Protein AF-A0A2X2SUH5-F1 (afdb_monomer_lite)

Structure (mmCIF, N/CA/C/O backbone):
data_AF-A0A2X2SUH5-F1
#
_entry.id   AF-A0A2X2SUH5-F1
#
loop_
_atom_site.group_PDB
_atom_site.id
_atom_site.type_symbol
_atom_site.label_atom_id
_atom_site.label_alt_id
_atom_site.label_comp_id
_atom_site.label_asym_id
_atom_site.label_entity_id
_atom_site.label_seq_id
_atom_site.pdbx_PDB_ins_code
_atom_site.Cartn_x
_atom_site.Cartn_y
_atom_site.Cartn_z
_atom_site.occupancy
_atom_site.B_iso_or_equiv
_atom_site.auth_seq_id
_atom_site.auth_comp_id
_atom_site.auth_asym_id
_atom_site.auth_atom_id
_atom_site.pdbx_PDB_model_num
ATOM 1 N N . MET A 1 1 ? 12.664 9.923 -24.820 1.00 65.25 1 MET A N 1
ATOM 2 C CA . MET A 1 1 ? 13.922 9.146 -25.051 1.00 65.25 1 MET A CA 1
ATOM 3 C C . MET A 1 1 ? 13.744 8.170 -26.228 1.00 65.25 1 MET A C 1
ATOM 5 O O . MET A 1 1 ? 12.608 7.926 -26.600 1.00 65.25 1 MET A O 1
ATOM 9 N N . SER A 1 2 ? 14.799 7.620 -26.857 1.00 83.12 2 SER A N 1
ATOM 10 C CA . SER A 1 2 ? 14.645 6.623 -27.953 1.00 83.12 2 SER A CA 1
ATOM 11 C C . SER A 1 2 ? 14.839 5.183 -27.453 1.00 83.12 2 SER A C 1
ATOM 13 O O . SER A 1 2 ? 15.543 4.991 -26.465 1.00 83.12 2 SER A O 1
ATOM 15 N N . LYS A 1 3 ? 14.255 4.177 -28.133 1.00 89.62 3 LYS A N 1
ATOM 16 C CA . LYS A 1 3 ? 14.367 2.743 -27.774 1.00 89.62 3 LYS A CA 1
ATOM 17 C C . LYS A 1 3 ? 15.809 2.358 -27.401 1.00 89.62 3 LYS A C 1
ATOM 19 O O . LYS A 1 3 ? 16.732 2.633 -28.176 1.00 89.62 3 LYS A O 1
ATOM 24 N N . MET A 1 4 ? 15.988 1.713 -26.245 1.00 92.62 4 MET A N 1
ATOM 25 C CA . MET A 1 4 ? 17.284 1.180 -25.808 1.00 92.62 4 MET A CA 1
ATOM 26 C C . MET A 1 4 ? 17.772 0.095 -26.779 1.00 92.62 4 MET A C 1
ATOM 28 O O . MET A 1 4 ? 17.012 -0.800 -27.154 1.00 92.62 4 MET A O 1
ATOM 32 N N . SER A 1 5 ? 19.025 0.184 -27.229 1.00 93.88 5 SER A N 1
ATOM 33 C CA . SER A 1 5 ? 19.630 -0.793 -28.144 1.00 93.88 5 SER A CA 1
ATOM 34 C C . SER A 1 5 ? 21.157 -0.765 -28.080 1.00 93.88 5 SER A C 1
ATOM 36 O O . SER A 1 5 ? 21.754 0.293 -27.881 1.00 93.88 5 SER A O 1
ATOM 38 N N . LYS A 1 6 ? 21.795 -1.916 -28.331 1.00 92.56 6 LYS A N 1
ATOM 39 C CA . LYS A 1 6 ? 23.264 -2.029 -28.375 1.00 92.56 6 LYS A CA 1
ATOM 40 C C . LYS A 1 6 ? 23.887 -1.083 -29.410 1.00 92.56 6 LYS A C 1
ATOM 42 O O . LYS A 1 6 ? 24.866 -0.416 -29.110 1.00 92.56 6 LYS A O 1
ATOM 47 N N . SER A 1 7 ? 23.281 -0.956 -30.594 1.00 93.06 7 SER A N 1
ATOM 48 C CA . SER A 1 7 ? 23.786 -0.096 -31.678 1.00 93.06 7 SER A CA 1
ATOM 49 C C . SER A 1 7 ? 23.756 1.399 -31.352 1.00 93.06 7 SER A C 1
ATOM 51 O O . SER A 1 7 ? 24.529 2.156 -31.927 1.00 93.06 7 SER A O 1
ATOM 53 N N . LYS A 1 8 ? 22.865 1.836 -30.453 1.00 91.94 8 LYS A N 1
ATOM 54 C CA . LYS A 1 8 ? 22.769 3.238 -30.015 1.00 91.94 8 LYS A CA 1
ATOM 55 C C . LYS A 1 8 ? 23.572 3.535 -28.750 1.00 91.94 8 LYS A C 1
ATOM 57 O O . LYS A 1 8 ? 23.566 4.679 -28.312 1.00 91.94 8 LYS A O 1
ATOM 62 N N . ASN A 1 9 ? 24.204 2.521 -28.151 1.00 90.06 9 ASN A N 1
ATOM 63 C CA . ASN A 1 9 ? 24.946 2.620 -26.893 1.00 90.06 9 ASN A CA 1
ATOM 64 C C . ASN A 1 9 ? 24.187 3.393 -25.788 1.00 90.06 9 ASN A C 1
ATOM 66 O O . ASN A 1 9 ? 24.768 4.170 -25.040 1.00 90.06 9 ASN A O 1
ATOM 70 N N . ASN A 1 10 ? 22.862 3.216 -25.732 1.00 90.56 10 ASN A N 1
ATOM 71 C CA . ASN A 1 10 ? 21.959 3.909 -24.805 1.00 90.56 10 ASN A CA 1
ATOM 72 C C . ASN A 1 10 ? 21.268 2.945 -23.829 1.00 90.56 10 ASN A C 1
ATOM 74 O O . ASN A 1 10 ? 20.235 3.283 -23.254 1.00 90.56 10 ASN A O 1
ATOM 78 N N . GLY A 1 11 ? 21.783 1.718 -23.713 1.00 87.69 11 GLY A N 1
ATOM 79 C CA . GLY A 1 11 ? 21.331 0.764 -22.709 1.00 87.69 11 GLY A CA 1
ATOM 80 C C . GLY A 1 11 ? 21.808 1.194 -21.327 1.00 87.69 11 GLY A C 1
ATOM 81 O O . GLY A 1 11 ? 22.935 1.659 -21.179 1.00 87.69 11 GLY A O 1
ATOM 82 N N . ILE A 1 12 ? 20.946 1.035 -20.331 1.00 87.00 12 ILE A N 1
ATOM 83 C CA . ILE A 1 12 ? 21.278 1.287 -18.930 1.00 87.00 12 ILE A CA 1
ATOM 84 C C . ILE A 1 12 ? 21.463 -0.068 -18.267 1.00 87.00 12 ILE A C 1
ATOM 86 O O . ILE A 1 12 ? 20.590 -0.928 -18.378 1.00 87.00 12 ILE A O 1
ATOM 90 N N . ASP A 1 13 ? 22.610 -0.264 -17.624 1.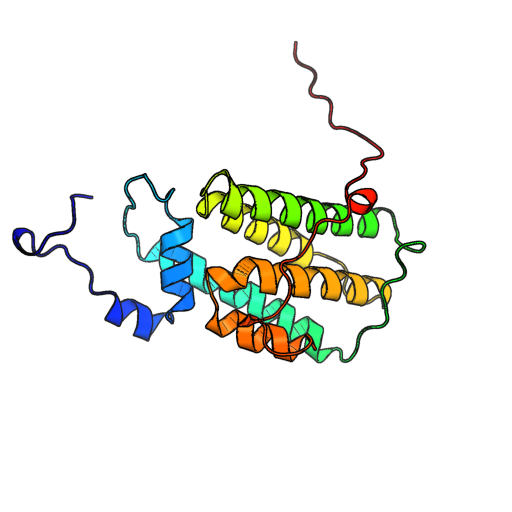00 89.62 13 ASP A N 1
ATOM 91 C CA . ASP A 1 13 ? 22.900 -1.493 -16.896 1.00 89.62 13 ASP A CA 1
ATOM 92 C C . ASP A 1 13 ? 22.089 -1.523 -15.587 1.00 89.62 13 ASP A C 1
ATOM 94 O O . ASP A 1 13 ? 22.311 -0.674 -14.713 1.00 89.62 13 ASP A O 1
ATOM 98 N N . PRO A 1 14 ? 21.140 -2.466 -15.423 1.00 88.88 14 PRO A N 1
ATOM 99 C CA . PRO A 1 14 ? 20.360 -2.565 -14.197 1.00 88.88 14 PRO A CA 1
ATOM 100 C C . PRO A 1 14 ? 21.220 -2.933 -12.982 1.00 88.88 14 PRO A C 1
ATOM 102 O O . PRO A 1 14 ? 20.836 -2.582 -11.867 1.00 88.88 14 PRO A O 1
ATOM 105 N N . GLN A 1 15 ? 22.379 -3.578 -13.162 1.00 93.06 15 GLN A N 1
ATOM 106 C CA . GLN A 1 15 ? 23.232 -4.025 -12.059 1.00 93.06 15 GLN A CA 1
ATOM 107 C C . GLN A 1 15 ? 23.707 -2.849 -11.195 1.00 93.06 15 GLN A C 1
ATOM 109 O O . GLN A 1 15 ? 23.602 -2.902 -9.971 1.00 93.06 15 GLN A O 1
ATOM 114 N N . VAL A 1 16 ? 24.107 -1.738 -11.824 1.00 93.00 16 VAL A N 1
ATOM 115 C CA . VAL A 1 16 ? 24.536 -0.512 -11.123 1.00 93.00 16 VAL A CA 1
ATOM 116 C C . VAL A 1 16 ? 23.415 0.044 -10.237 1.00 93.00 16 VAL A C 1
ATOM 118 O O . VAL A 1 16 ? 23.659 0.546 -9.139 1.00 93.00 16 VAL A O 1
ATOM 121 N N . MET A 1 17 ? 22.168 -0.047 -10.702 1.00 92.88 17 MET A N 1
ATOM 122 C CA . MET A 1 17 ? 20.998 0.444 -9.970 1.00 92.88 17 MET A CA 1
ATOM 123 C C . MET A 1 17 ? 20.600 -0.503 -8.838 1.00 92.88 17 MET A C 1
ATOM 125 O O . MET A 1 17 ? 20.224 -0.038 -7.764 1.00 92.88 17 MET A O 1
ATOM 129 N N . VAL A 1 18 ? 20.715 -1.816 -9.056 1.00 96.06 18 VAL A N 1
ATOM 130 C CA . VAL A 1 18 ? 20.478 -2.835 -8.026 1.00 96.06 18 VAL A CA 1
ATOM 131 C C . VAL A 1 18 ? 21.503 -2.712 -6.901 1.00 96.06 18 VAL A C 1
ATOM 133 O O . VAL A 1 18 ? 21.113 -2.718 -5.739 1.00 96.06 18 VAL A O 1
ATOM 136 N N . GLU A 1 19 ? 22.783 -2.526 -7.215 1.00 96.56 19 GLU A N 1
ATOM 137 C CA . GLU A 1 19 ? 23.834 -2.328 -6.207 1.00 96.56 19 GLU A CA 1
ATOM 138 C C . GLU A 1 19 ? 23.644 -1.027 -5.418 1.00 96.56 19 GLU A C 1
ATOM 140 O O . GLU A 1 19 ? 23.873 -0.991 -4.210 1.00 96.56 19 GLU A O 1
ATOM 145 N N . ARG A 1 20 ? 23.185 0.044 -6.078 1.00 95.38 20 ARG A N 1
ATOM 146 C CA . ARG A 1 20 ? 22.986 1.356 -5.445 1.00 95.38 20 ARG A CA 1
ATOM 147 C C . ARG A 1 20 ? 21.713 1.442 -4.600 1.00 95.38 20 ARG A C 1
ATOM 149 O O . ARG A 1 20 ? 21.733 2.054 -3.534 1.00 95.38 20 ARG A O 1
ATOM 156 N N . TYR A 1 21 ? 20.600 0.898 -5.089 1.00 96.31 21 TYR A N 1
ATOM 157 C CA . TYR A 1 21 ? 19.270 1.113 -4.506 1.00 96.31 21 TYR A CA 1
ATOM 158 C C . TYR A 1 21 ? 18.568 -0.165 -4.026 1.00 96.31 21 TYR A C 1
ATOM 160 O O . TYR A 1 21 ? 17.514 -0.072 -3.388 1.00 96.31 21 TYR A O 1
ATOM 168 N N . GLY A 1 22 ? 19.118 -1.342 -4.318 1.00 97.94 22 GLY A N 1
ATOM 169 C CA . GLY A 1 22 ? 18.494 -2.636 -4.056 1.00 97.94 22 GLY A CA 1
ATOM 170 C C . GLY A 1 22 ? 17.490 -3.051 -5.137 1.00 97.94 22 GLY A C 1
ATOM 171 O O . GLY A 1 22 ? 16.862 -2.216 -5.796 1.00 97.94 22 GLY A O 1
ATOM 172 N N . ALA A 1 23 ? 17.309 -4.365 -5.293 1.00 98.31 23 ALA A N 1
ATOM 173 C CA . ALA A 1 23 ? 16.427 -4.953 -6.304 1.00 98.31 23 ALA A CA 1
ATOM 174 C C . ALA A 1 23 ? 14.972 -4.468 -6.185 1.00 98.31 23 ALA A C 1
ATOM 176 O O . ALA A 1 23 ? 14.344 -4.150 -7.193 1.00 98.31 23 ALA A O 1
ATOM 177 N N . ASP A 1 24 ? 14.455 -4.349 -4.962 1.00 98.69 24 ASP A N 1
ATOM 178 C CA . ASP A 1 24 ? 13.079 -3.915 -4.705 1.00 98.69 24 ASP A CA 1
ATOM 179 C C . ASP A 1 24 ? 12.807 -2.493 -5.187 1.00 98.69 24 ASP A C 1
ATOM 181 O O . ASP A 1 24 ? 11.772 -2.235 -5.798 1.00 98.69 24 ASP A O 1
ATOM 185 N N . THR A 1 25 ? 13.755 -1.573 -4.992 1.00 98.44 25 THR A N 1
ATOM 186 C CA . THR A 1 25 ? 13.610 -0.207 -5.502 1.00 98.44 25 THR A CA 1
ATOM 187 C C . THR A 1 25 ? 13.472 -0.213 -7.024 1.00 98.44 25 THR A C 1
ATOM 189 O O . THR A 1 25 ? 12.585 0.447 -7.568 1.00 98.44 25 THR A O 1
ATOM 192 N N . VAL A 1 26 ? 14.343 -0.956 -7.715 1.00 97.56 26 VAL A N 1
ATOM 193 C CA . VAL A 1 26 ? 14.357 -1.014 -9.183 1.00 97.56 26 VAL A CA 1
ATOM 194 C C . VAL A 1 26 ? 13.072 -1.656 -9.708 1.00 97.56 26 VAL A C 1
ATOM 196 O O . VAL A 1 26 ? 12.433 -1.095 -10.597 1.00 97.56 26 VAL A O 1
ATOM 199 N N . ARG A 1 27 ? 12.645 -2.782 -9.122 1.00 98.31 27 ARG A N 1
ATOM 200 C CA . ARG A 1 27 ? 11.391 -3.465 -9.479 1.00 98.31 27 ARG A CA 1
ATOM 201 C C . ARG A 1 27 ? 10.182 -2.556 -9.294 1.00 98.31 27 ARG A C 1
ATOM 203 O O . ARG A 1 27 ? 9.373 -2.426 -10.211 1.00 98.31 27 ARG A O 1
ATOM 210 N N . LEU A 1 28 ? 10.082 -1.896 -8.140 1.00 98.50 28 LEU A N 1
ATOM 211 C CA . LEU A 1 28 ? 8.974 -0.996 -7.845 1.00 98.50 28 LEU A CA 1
ATOM 212 C C . LEU A 1 28 ? 8.931 0.174 -8.825 1.00 98.50 28 LEU A C 1
ATOM 214 O O . LEU A 1 28 ? 7.868 0.485 -9.354 1.00 98.50 28 LEU A O 1
ATOM 218 N N . PHE A 1 29 ? 10.081 0.795 -9.104 1.00 97.38 29 PHE A N 1
ATOM 219 C CA . PHE A 1 29 ? 10.171 1.861 -10.098 1.00 97.38 29 PHE A CA 1
ATOM 220 C C . PHE A 1 29 ? 9.671 1.391 -11.468 1.00 97.38 29 PHE A C 1
ATOM 222 O O . PHE A 1 29 ? 8.826 2.058 -12.062 1.00 97.38 29 PHE A O 1
ATOM 229 N N . MET A 1 30 ? 10.136 0.234 -11.948 1.00 96.94 30 MET A N 1
ATOM 230 C CA . MET A 1 30 ? 9.728 -0.291 -13.254 1.00 96.94 30 MET A CA 1
ATOM 231 C C . MET A 1 30 ? 8.222 -0.557 -13.336 1.00 96.94 30 MET A C 1
ATOM 233 O O . MET A 1 30 ? 7.614 -0.267 -14.360 1.00 96.94 30 MET A O 1
ATOM 237 N N . MET A 1 31 ? 7.618 -1.075 -12.263 1.00 97.88 31 MET A N 1
ATOM 238 C CA . MET A 1 31 ? 6.177 -1.351 -12.209 1.00 97.88 31 MET A CA 1
ATOM 239 C C . MET A 1 31 ? 5.325 -0.090 -12.001 1.00 97.88 31 MET A C 1
ATOM 241 O O . MET A 1 31 ? 4.131 -0.100 -12.292 1.00 97.88 31 MET A O 1
ATOM 245 N N . PHE A 1 32 ? 5.919 0.997 -11.501 1.00 97.69 32 PHE A N 1
ATOM 246 C CA . PHE A 1 32 ? 5.219 2.246 -11.206 1.00 97.69 32 PHE A CA 1
ATOM 247 C C . PHE A 1 32 ? 5.317 3.291 -12.324 1.00 97.69 32 PHE A C 1
ATOM 249 O O . PHE A 1 32 ? 4.380 4.060 -12.528 1.00 97.69 32 PHE A O 1
ATOM 256 N N . ALA A 1 33 ? 6.438 3.340 -13.045 1.00 95.69 33 ALA A N 1
ATOM 257 C CA . ALA A 1 33 ? 6.749 4.444 -13.952 1.00 95.69 33 ALA A CA 1
ATOM 258 C C . ALA A 1 33 ? 5.831 4.531 -15.183 1.00 95.69 33 ALA A C 1
ATOM 260 O O . ALA A 1 33 ? 5.650 5.619 -15.725 1.00 95.69 33 ALA A O 1
ATOM 261 N N . SER A 1 34 ? 5.267 3.412 -15.643 1.00 95.06 34 SER A N 1
ATOM 262 C CA . SER A 1 34 ? 4.366 3.366 -16.800 1.00 95.06 34 SER A CA 1
ATOM 263 C C . SER A 1 34 ? 3.477 2.115 -16.739 1.00 95.06 34 SER A C 1
ATOM 265 O O . SER A 1 34 ? 3.885 1.128 -16.121 1.00 95.06 34 SER A O 1
ATOM 267 N N . PRO A 1 35 ? 2.281 2.114 -17.359 1.00 95.62 35 PRO A N 1
ATOM 268 C CA . PRO A 1 35 ? 1.534 0.884 -17.617 1.00 95.62 35 PRO A CA 1
ATOM 269 C C . PRO A 1 35 ? 2.380 -0.151 -18.373 1.00 95.62 35 PRO A C 1
ATOM 271 O O . PRO A 1 35 ? 3.255 0.210 -19.160 1.00 95.62 35 PRO A O 1
ATOM 274 N N . ALA A 1 36 ? 2.112 -1.440 -18.152 1.00 93.06 36 ALA A N 1
ATOM 275 C CA . ALA A 1 36 ? 2.943 -2.528 -18.676 1.00 93.06 36 ALA A CA 1
ATOM 276 C C . ALA A 1 36 ? 2.983 -2.607 -20.217 1.00 93.06 36 ALA A C 1
ATOM 278 O O . ALA A 1 36 ? 3.962 -3.087 -20.785 1.00 93.06 36 ALA A O 1
ATOM 279 N N . ASP A 1 37 ? 1.931 -2.139 -20.886 1.00 92.06 37 ASP A N 1
ATOM 280 C CA . ASP A 1 37 ? 1.769 -2.105 -22.342 1.00 92.06 37 ASP A CA 1
ATOM 281 C C . ASP A 1 37 ? 2.226 -0.781 -22.982 1.00 92.06 37 ASP A C 1
ATOM 283 O O . ASP A 1 37 ? 2.237 -0.648 -24.208 1.00 92.06 37 ASP A O 1
ATOM 287 N N . MET A 1 38 ? 2.639 0.193 -22.168 1.00 94.69 38 MET A N 1
ATOM 288 C CA . MET A 1 38 ? 3.076 1.514 -22.607 1.00 94.69 38 MET A CA 1
ATOM 289 C C . MET A 1 38 ? 4.598 1.649 -22.564 1.00 94.69 38 MET A C 1
ATOM 291 O O . MET A 1 38 ? 5.322 0.916 -21.890 1.00 94.69 38 MET A O 1
ATOM 295 N N . THR A 1 39 ? 5.123 2.635 -23.291 1.00 93.06 39 THR A N 1
ATOM 296 C CA . THR A 1 39 ? 6.553 2.941 -23.235 1.00 93.06 39 THR A CA 1
ATOM 297 C C . THR A 1 39 ? 6.932 3.467 -21.854 1.00 93.06 39 THR A C 1
ATOM 299 O O . THR A 1 39 ? 6.305 4.398 -21.347 1.00 93.06 39 THR A O 1
ATOM 302 N N . LEU A 1 40 ? 7.994 2.913 -21.274 1.00 92.56 40 LEU A N 1
ATOM 303 C CA . LEU A 1 40 ? 8.605 3.416 -20.049 1.00 92.56 40 LEU A CA 1
ATOM 304 C C . LEU A 1 40 ? 9.789 4.317 -20.401 1.00 92.56 40 LEU A C 1
ATOM 306 O O . LEU A 1 40 ? 10.730 3.895 -21.078 1.00 92.56 40 LEU A O 1
ATOM 310 N N . GLU A 1 41 ? 9.760 5.555 -19.914 1.00 89.06 41 GLU A N 1
ATOM 311 C CA . GLU A 1 41 ? 10.921 6.437 -19.960 1.00 89.06 41 GLU A CA 1
ATOM 312 C C . GLU A 1 41 ? 11.758 6.256 -18.698 1.00 89.06 41 GLU A C 1
ATOM 314 O O . GLU A 1 41 ? 11.301 6.508 -17.584 1.00 89.06 41 GLU A O 1
ATOM 319 N N . TRP A 1 42 ? 13.000 5.806 -18.866 1.00 89.00 42 TRP A N 1
ATOM 320 C CA . TRP A 1 42 ? 13.889 5.614 -17.731 1.00 89.00 42 TRP A CA 1
ATOM 321 C C . TRP A 1 42 ? 14.336 6.961 -17.157 1.00 89.00 42 TRP A C 1
ATOM 323 O O . TRP A 1 42 ? 14.965 7.749 -17.859 1.00 89.00 42 TRP A O 1
ATOM 333 N N . GLN A 1 43 ? 14.074 7.207 -15.874 1.00 89.94 43 GLN A N 1
ATOM 334 C CA . GLN A 1 43 ? 14.549 8.393 -15.163 1.00 89.94 43 GLN A CA 1
ATOM 335 C C . GLN A 1 43 ? 15.062 7.993 -13.777 1.00 89.94 43 GLN A C 1
ATOM 337 O O . GLN A 1 43 ? 14.307 7.469 -12.961 1.00 89.94 43 GLN A O 1
ATOM 342 N N . GLU A 1 44 ? 16.339 8.265 -13.494 1.00 88.56 44 GLU A N 1
ATOM 343 C CA . GLU A 1 44 ? 16.973 7.905 -12.214 1.00 88.56 44 GLU A CA 1
ATOM 344 C C . GLU A 1 44 ? 16.296 8.596 -11.015 1.00 88.56 44 GLU A C 1
ATOM 346 O O . GLU A 1 44 ? 16.113 7.985 -9.965 1.00 88.56 44 GLU A O 1
ATOM 351 N N . SER A 1 45 ? 15.784 9.818 -11.196 1.00 91.94 45 SER A N 1
ATOM 352 C CA . SER A 1 45 ? 14.974 10.522 -10.189 1.00 91.94 45 SER A CA 1
ATOM 353 C C . SER A 1 45 ? 13.708 9.751 -9.780 1.00 91.94 45 SER A C 1
ATOM 355 O O . SER A 1 45 ? 13.271 9.833 -8.627 1.00 91.94 45 SER A O 1
ATOM 357 N N . GLY A 1 46 ? 13.128 8.966 -10.695 1.00 92.81 46 GLY A N 1
ATOM 358 C CA . GLY A 1 46 ? 12.007 8.070 -10.409 1.00 92.81 46 GLY A CA 1
ATOM 359 C C . GLY A 1 46 ? 12.415 6.889 -9.526 1.00 92.81 46 GLY A C 1
ATOM 360 O O . GLY A 1 46 ? 11.678 6.527 -8.605 1.00 92.81 46 GLY A O 1
ATOM 361 N N . VAL A 1 47 ? 13.620 6.347 -9.738 1.00 95.00 47 VAL A N 1
ATOM 362 C CA . VAL A 1 47 ? 14.212 5.283 -8.906 1.00 95.00 47 VAL A CA 1
ATOM 363 C C . VAL A 1 47 ? 14.415 5.781 -7.474 1.00 95.00 47 VAL A C 1
ATOM 365 O O . VAL A 1 47 ? 14.023 5.116 -6.515 1.00 95.00 47 VAL A O 1
ATOM 368 N N . GLU A 1 48 ? 14.932 6.999 -7.301 1.00 95.88 48 GLU A N 1
ATOM 369 C CA . GLU A 1 48 ? 15.056 7.612 -5.975 1.00 95.88 48 GLU A CA 1
ATOM 370 C C . GLU A 1 48 ? 13.698 7.816 -5.288 1.00 95.88 48 GLU A C 1
ATOM 372 O O . GLU A 1 48 ? 13.581 7.656 -4.071 1.00 95.88 48 GLU A O 1
ATOM 377 N N . GLY A 1 49 ? 12.660 8.167 -6.055 1.00 97.75 49 GLY A N 1
ATOM 378 C CA . GLY A 1 49 ? 11.288 8.277 -5.561 1.00 97.75 49 GLY A CA 1
ATOM 379 C C . GLY A 1 49 ? 10.775 6.960 -4.976 1.00 97.75 49 GLY A C 1
ATOM 380 O O . GLY A 1 49 ? 10.275 6.948 -3.846 1.00 97.75 49 GLY A O 1
ATOM 381 N N . ALA A 1 50 ? 10.975 5.857 -5.702 1.00 98.19 50 ALA A N 1
ATOM 382 C CA . ALA A 1 50 ? 10.660 4.508 -5.235 1.00 98.19 50 ALA A CA 1
ATOM 383 C C . ALA A 1 50 ? 11.461 4.143 -3.971 1.00 98.19 50 ALA A C 1
ATOM 385 O O . ALA A 1 50 ? 10.884 3.662 -2.995 1.00 98.19 50 ALA A O 1
ATOM 386 N N . ASN A 1 51 ? 12.758 4.474 -3.923 1.00 98.50 51 ASN A N 1
ATOM 387 C CA . ASN A 1 51 ? 13.600 4.218 -2.749 1.00 98.50 51 ASN A CA 1
ATOM 388 C C . ASN A 1 51 ? 13.097 4.968 -1.509 1.00 98.50 51 ASN A C 1
ATOM 390 O O . ASN A 1 51 ? 12.981 4.400 -0.422 1.00 98.50 51 ASN A O 1
ATOM 394 N N . ARG A 1 52 ? 12.766 6.258 -1.667 1.00 98.50 52 ARG A N 1
ATOM 395 C CA . ARG A 1 52 ? 12.212 7.081 -0.584 1.00 98.50 52 ARG A CA 1
ATOM 396 C C . ARG A 1 52 ? 10.875 6.540 -0.100 1.00 98.50 52 ARG A C 1
ATOM 398 O O . ARG A 1 52 ? 10.598 6.635 1.091 1.00 98.50 52 ARG A O 1
ATOM 405 N N . PHE A 1 53 ? 10.037 6.019 -0.994 1.00 98.75 53 PHE A N 1
ATOM 406 C CA . PHE A 1 53 ? 8.784 5.382 -0.603 1.00 98.75 53 PHE A CA 1
ATOM 407 C C . PHE A 1 53 ? 9.033 4.138 0.255 1.00 98.75 53 PHE A C 1
ATOM 409 O O . PHE A 1 53 ? 8.515 4.088 1.368 1.00 98.75 53 PHE A O 1
ATOM 416 N N . LEU A 1 54 ? 9.893 3.212 -0.180 1.00 98.81 54 LEU A N 1
ATOM 417 C CA . LEU A 1 54 ? 10.215 2.012 0.604 1.00 98.81 54 LEU A CA 1
ATOM 418 C C . LEU A 1 54 ? 10.801 2.351 1.979 1.00 98.81 54 LEU A C 1
ATOM 420 O O . LEU A 1 54 ? 10.390 1.768 2.977 1.00 98.81 54 LEU A O 1
ATOM 424 N N . LYS A 1 55 ? 11.665 3.370 2.069 1.00 98.69 55 LYS A N 1
ATOM 425 C CA . LYS A 1 55 ? 12.171 3.875 3.358 1.00 98.69 55 LYS A CA 1
ATOM 426 C C . LYS A 1 55 ? 11.064 4.391 4.283 1.00 98.69 55 LYS A C 1
ATOM 428 O O . LYS A 1 55 ? 11.177 4.229 5.493 1.00 98.69 55 LYS A O 1
ATOM 433 N N . ARG A 1 56 ? 10.002 5.008 3.748 1.00 98.69 56 ARG A N 1
ATOM 434 C CA . ARG A 1 56 ? 8.850 5.452 4.557 1.00 98.69 56 ARG A CA 1
ATOM 435 C C . ARG A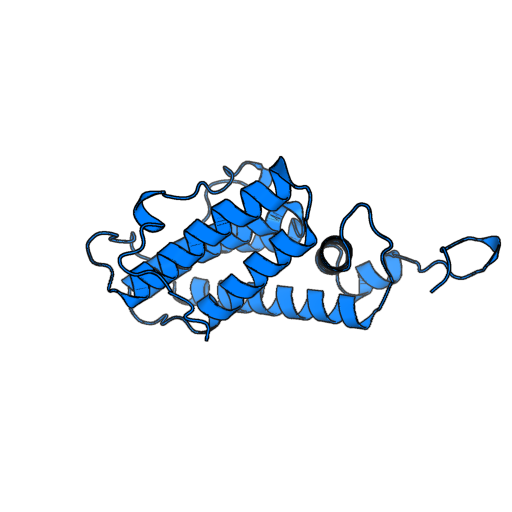 1 56 ? 8.022 4.275 5.063 1.00 98.69 56 ARG A C 1
ATOM 437 O O . ARG A 1 56 ? 7.629 4.302 6.223 1.00 98.69 56 ARG A O 1
ATOM 444 N N . VAL A 1 57 ? 7.789 3.260 4.226 1.00 98.75 57 VAL A N 1
ATOM 445 C CA . VAL A 1 57 ? 7.093 2.028 4.641 1.00 98.75 57 VAL A CA 1
ATOM 446 C C . VAL A 1 57 ? 7.887 1.333 5.745 1.00 98.75 57 VAL A C 1
ATOM 448 O O . VAL A 1 57 ? 7.350 1.097 6.822 1.00 98.75 57 VAL A O 1
ATOM 451 N N . TRP A 1 58 ? 9.187 1.123 5.518 1.00 98.81 58 TRP A N 1
ATOM 452 C CA . TRP A 1 58 ? 10.099 0.537 6.498 1.00 98.81 58 TRP A CA 1
ATOM 453 C C . TRP A 1 58 ? 10.091 1.295 7.825 1.00 98.81 58 TRP A C 1
ATOM 455 O O . TRP A 1 58 ? 9.953 0.693 8.884 1.00 98.81 58 TRP A O 1
ATOM 465 N N . LYS A 1 59 ? 10.209 2.629 7.771 1.00 98.62 59 LYS A N 1
ATOM 466 C CA . LYS A 1 59 ? 10.189 3.478 8.964 1.00 98.62 59 LYS A CA 1
ATOM 467 C C . LYS A 1 59 ? 8.894 3.295 9.759 1.00 98.62 59 LYS A C 1
ATOM 469 O O . LYS A 1 59 ? 8.974 3.123 10.968 1.00 98.62 59 LYS A O 1
ATOM 474 N N . LEU A 1 60 ? 7.736 3.306 9.096 1.00 98.56 60 LEU A N 1
ATOM 475 C CA . LEU A 1 60 ? 6.447 3.162 9.775 1.00 98.56 60 LEU A CA 1
ATOM 476 C C . LEU A 1 60 ? 6.290 1.775 10.412 1.00 98.56 60 LEU A C 1
ATOM 478 O O . LEU A 1 60 ? 5.840 1.684 11.550 1.00 98.56 60 LEU A O 1
ATOM 482 N N . VAL A 1 61 ? 6.708 0.710 9.716 1.00 98.62 61 VAL A N 1
ATOM 483 C CA . VAL A 1 61 ? 6.727 -0.650 10.281 1.00 98.62 61 VAL A CA 1
ATOM 484 C C . VAL A 1 61 ? 7.639 -0.704 11.504 1.00 98.62 61 VAL A C 1
ATOM 486 O O . VAL A 1 61 ? 7.194 -1.131 12.561 1.00 98.62 61 VAL A O 1
ATOM 489 N N . TYR A 1 62 ? 8.869 -0.198 11.396 1.00 98.31 62 TYR A N 1
ATOM 490 C CA . TYR A 1 62 ? 9.833 -0.173 12.497 1.00 98.31 62 TYR A CA 1
ATOM 491 C C . TYR A 1 62 ? 9.321 0.609 13.718 1.00 98.31 62 TYR A C 1
ATOM 493 O O . TYR A 1 62 ? 9.421 0.139 14.851 1.00 98.31 62 TYR A O 1
ATOM 501 N N . GLU A 1 63 ? 8.761 1.803 13.510 1.00 97.75 63 GLU A N 1
ATOM 502 C CA . GLU A 1 63 ? 8.185 2.620 14.586 1.00 97.75 63 GLU A CA 1
ATOM 503 C C . GLU A 1 63 ? 7.003 1.917 15.265 1.00 97.75 63 GLU A C 1
ATOM 505 O O . GLU A 1 63 ? 6.890 1.961 16.491 1.00 97.75 63 GLU A O 1
ATOM 510 N N . HIS A 1 64 ? 6.159 1.232 14.490 1.00 98.00 64 HIS A N 1
ATOM 511 C CA . HIS A 1 64 ? 5.014 0.478 14.998 1.00 98.00 64 HIS A CA 1
ATOM 512 C C . HIS A 1 64 ? 5.433 -0.751 15.817 1.00 98.00 64 HIS A C 1
ATOM 514 O O . HIS A 1 64 ? 4.959 -0.931 16.943 1.00 98.00 64 HIS A O 1
ATOM 520 N N . THR A 1 65 ? 6.354 -1.568 15.295 1.00 97.19 65 THR A N 1
ATOM 521 C CA . THR A 1 65 ? 6.799 -2.817 15.938 1.00 97.19 65 THR A CA 1
ATOM 522 C C . THR A 1 65 ? 7.625 -2.562 17.198 1.00 97.19 65 THR A C 1
ATOM 524 O O . THR A 1 65 ? 7.533 -3.320 18.161 1.00 97.19 65 THR A O 1
ATOM 527 N N . ASN A 1 66 ? 8.375 -1.454 17.261 1.00 96.75 66 ASN A N 1
ATOM 528 C CA . ASN A 1 66 ? 9.132 -1.075 18.463 1.00 96.75 66 ASN A CA 1
ATOM 529 C C . ASN A 1 66 ? 8.256 -0.686 19.660 1.00 96.75 66 ASN A C 1
ATOM 531 O O . ASN A 1 66 ? 8.754 -0.626 20.783 1.00 96.75 66 ASN A O 1
ATOM 535 N N . ARG A 1 67 ? 6.959 -0.435 19.451 1.00 95.44 67 ARG A N 1
ATOM 536 C CA . ARG A 1 67 ? 5.997 -0.203 20.540 1.00 95.44 67 ARG A CA 1
ATOM 537 C C . ARG A 1 67 ? 5.472 -1.511 21.158 1.00 95.44 67 ARG A C 1
ATOM 539 O O . ARG A 1 67 ? 4.625 -1.464 22.045 1.00 95.44 67 ARG A O 1
ATOM 546 N N . GLY A 1 68 ? 5.969 -2.670 20.720 1.00 93.25 68 GLY A N 1
ATOM 547 C CA . GLY A 1 68 ? 5.628 -3.983 21.270 1.00 93.25 68 GLY A CA 1
ATOM 548 C C . GLY A 1 68 ? 4.338 -4.568 20.695 1.00 93.25 68 GLY A C 1
ATOM 549 O O . GLY A 1 68 ? 3.845 -4.122 19.660 1.00 93.25 68 GLY A O 1
ATOM 550 N N . ALA A 1 69 ? 3.782 -5.576 21.367 1.00 92.12 69 ALA A N 1
ATOM 551 C CA . ALA A 1 69 ? 2.586 -6.268 20.894 1.00 92.12 69 ALA A CA 1
ATOM 552 C C . ALA A 1 69 ? 1.375 -5.323 20.780 1.00 92.12 69 ALA A C 1
ATOM 554 O O . ALA A 1 69 ? 1.297 -4.291 21.457 1.00 92.12 69 ALA A O 1
ATOM 555 N N . VAL A 1 70 ? 0.435 -5.689 19.912 1.00 95.69 70 VAL A N 1
ATOM 556 C CA . VAL A 1 70 ? -0.848 -4.999 19.745 1.00 95.69 70 VAL A CA 1
ATOM 557 C C . VAL A 1 70 ? -1.983 -5.891 20.247 1.00 95.69 70 VAL A C 1
ATOM 559 O O . VAL A 1 70 ? -1.892 -7.114 20.105 1.00 95.69 70 VAL A O 1
ATOM 562 N N . PRO A 1 71 ? -3.046 -5.321 20.834 1.00 94.56 71 PRO A N 1
ATOM 563 C CA . PRO A 1 71 ? -4.245 -6.086 21.138 1.00 94.56 71 PRO A CA 1
ATOM 564 C C . PRO A 1 71 ? -5.006 -6.445 19.855 1.00 94.56 71 PRO A C 1
ATOM 566 O O . PRO A 1 71 ? -4.729 -5.925 18.771 1.00 94.56 71 PRO A O 1
ATOM 569 N N . ALA A 1 72 ? -5.983 -7.342 19.985 1.00 94.94 72 ALA A N 1
ATOM 570 C CA . ALA A 1 72 ? -6.930 -7.608 18.910 1.00 94.94 72 ALA A CA 1
ATOM 571 C C . ALA A 1 72 ? -7.778 -6.357 18.629 1.00 94.94 72 ALA A C 1
ATOM 573 O O . ALA A 1 72 ? -8.209 -5.677 19.557 1.00 94.94 72 ALA A O 1
ATOM 574 N N . LEU A 1 73 ? -8.031 -6.080 17.350 1.00 97.06 73 LEU A N 1
ATOM 575 C CA . LEU A 1 73 ? -8.857 -4.954 16.926 1.00 97.06 73 LEU A CA 1
ATOM 576 C C . LEU A 1 73 ? -10.333 -5.215 17.253 1.00 97.06 73 LEU A C 1
ATOM 578 O O . LEU A 1 73 ? -10.944 -6.111 16.668 1.00 97.06 73 LEU A O 1
ATOM 582 N N . ASP A 1 74 ? -10.927 -4.406 18.129 1.00 97.19 74 ASP A N 1
ATOM 583 C CA . ASP A 1 74 ? -12.382 -4.412 18.329 1.00 97.19 74 ASP A CA 1
ATOM 584 C C . ASP A 1 74 ? -13.070 -3.525 17.278 1.00 97.19 74 ASP A C 1
ATOM 586 O O . ASP A 1 74 ? -13.085 -2.298 17.384 1.00 97.19 74 ASP A O 1
ATOM 590 N N . ILE A 1 75 ? -13.636 -4.154 16.245 1.00 95.62 75 ILE A N 1
ATOM 591 C CA . ILE A 1 75 ? -14.294 -3.470 15.120 1.00 95.62 75 ILE A CA 1
ATOM 592 C C . ILE A 1 75 ? -15.557 -2.716 15.575 1.00 95.62 75 ILE A C 1
ATOM 594 O O . ILE A 1 75 ? -15.892 -1.675 15.006 1.00 95.62 75 ILE A O 1
ATOM 598 N N . ALA A 1 76 ? -16.260 -3.206 16.602 1.00 94.12 76 ALA A N 1
ATOM 599 C CA . ALA A 1 76 ? -17.508 -2.603 17.069 1.00 94.12 76 ALA A CA 1
ATOM 600 C C . ALA A 1 76 ? -17.273 -1.297 17.845 1.00 94.12 76 ALA A C 1
ATOM 602 O O . ALA A 1 76 ? -18.151 -0.434 17.878 1.00 94.12 76 ALA A O 1
ATOM 603 N N . ALA A 1 77 ? -16.084 -1.140 18.432 1.00 93.94 77 ALA A N 1
ATOM 604 C CA . ALA A 1 77 ? -15.693 0.016 19.234 1.00 93.94 77 ALA A CA 1
ATOM 605 C C . ALA A 1 77 ? -14.927 1.100 18.450 1.00 93.94 77 ALA A C 1
ATOM 607 O O . ALA A 1 77 ? -14.389 2.026 19.059 1.00 93.94 77 ALA A O 1
ATOM 608 N N . LEU A 1 78 ? -14.845 1.001 17.117 1.00 95.56 78 LEU A N 1
ATOM 609 C CA . LEU A 1 78 ? -14.127 1.988 16.307 1.00 95.56 78 LEU A CA 1
ATOM 610 C C . LEU A 1 78 ? -14.839 3.344 16.297 1.00 95.56 78 LEU A C 1
ATOM 612 O O . LEU A 1 78 ? -16.050 3.431 16.075 1.00 95.56 78 LEU A O 1
ATOM 616 N N . SER A 1 79 ? -14.060 4.413 16.464 1.00 95.06 79 SER A N 1
ATOM 617 C CA . SER A 1 79 ? -14.517 5.779 16.208 1.00 95.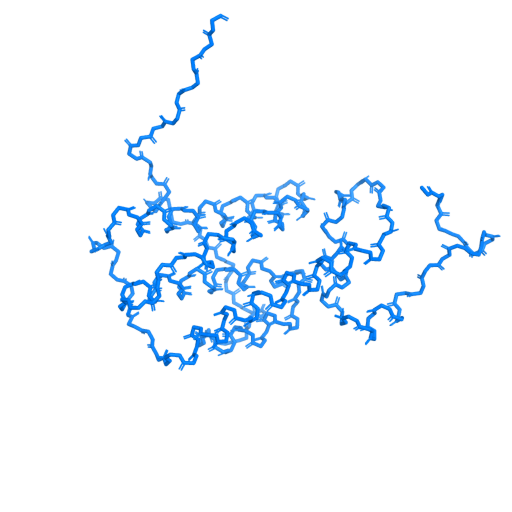06 79 SER A CA 1
ATOM 618 C C . SER A 1 79 ? -14.810 5.996 14.719 1.00 95.06 79 SER A C 1
ATOM 620 O O . SER A 1 79 ? -14.382 5.218 13.866 1.00 95.06 79 SER A O 1
ATOM 622 N N . GLU A 1 80 ? -15.505 7.079 14.376 1.00 93.50 80 GLU A N 1
ATOM 623 C CA . GLU A 1 80 ? -15.793 7.407 12.971 1.00 93.50 80 GLU A CA 1
ATOM 624 C C . GLU A 1 80 ? -14.516 7.621 12.138 1.00 93.50 80 GLU A C 1
ATOM 626 O O . GLU A 1 80 ? -14.429 7.134 11.010 1.00 93.50 80 GLU A O 1
ATOM 631 N N . ASP A 1 81 ? -13.483 8.243 12.714 1.00 94.44 81 ASP A N 1
ATOM 632 C CA . ASP A 1 81 ? -12.186 8.425 12.049 1.00 94.44 81 ASP A CA 1
ATOM 633 C C . ASP A 1 81 ? -11.461 7.086 11.834 1.00 94.44 81 ASP A C 1
ATOM 635 O O . ASP A 1 81 ? -10.893 6.838 10.768 1.00 94.44 81 ASP A O 1
ATOM 639 N N . GLN A 1 82 ? -11.523 6.180 12.817 1.00 96.44 82 GLN A N 1
ATOM 640 C CA . GLN A 1 82 ? -10.954 4.835 12.702 1.00 96.44 82 GLN A CA 1
ATOM 641 C C . GLN A 1 82 ? -11.711 3.990 11.671 1.00 96.44 82 GLN A C 1
ATOM 643 O O . GLN A 1 82 ? -11.085 3.308 10.859 1.00 96.44 82 GLN A O 1
ATOM 648 N N . LYS A 1 83 ? -13.048 4.069 11.638 1.00 96.38 83 LYS A N 1
ATOM 649 C CA . LYS A 1 83 ? -13.866 3.431 10.595 1.00 96.38 83 LYS A CA 1
ATOM 650 C C . LYS A 1 83 ? -13.522 3.976 9.215 1.00 96.38 83 LYS A C 1
ATOM 652 O O . LYS A 1 83 ? -13.401 3.193 8.279 1.00 96.38 83 LYS A O 1
ATOM 657 N N . ALA A 1 84 ? -13.326 5.288 9.076 1.00 95.94 84 ALA A N 1
ATOM 658 C CA . ALA A 1 84 ? -12.928 5.898 7.812 1.00 95.94 84 ALA A CA 1
ATOM 659 C C . ALA A 1 84 ? -11.550 5.405 7.342 1.00 95.94 84 ALA A C 1
ATOM 661 O O . ALA A 1 84 ? -11.399 5.035 6.177 1.00 95.94 84 ALA A O 1
ATOM 662 N N . LEU A 1 85 ? -10.568 5.313 8.244 1.00 97.81 85 LEU A N 1
ATOM 663 C CA . LEU A 1 85 ? -9.252 4.768 7.914 1.00 97.81 85 LEU A CA 1
ATOM 664 C C . LEU A 1 85 ? -9.319 3.273 7.564 1.00 97.81 85 LEU A C 1
ATOM 666 O O . LEU A 1 85 ? -8.727 2.849 6.572 1.00 97.81 85 LEU A O 1
ATOM 670 N N . ARG A 1 86 ? -10.080 2.476 8.325 1.00 98.12 86 ARG A N 1
ATOM 671 C CA . ARG A 1 86 ? -10.307 1.053 8.026 1.00 98.12 86 ARG A CA 1
ATOM 672 C C . ARG A 1 86 ? -10.988 0.875 6.667 1.00 98.12 86 ARG A C 1
ATOM 674 O O . ARG A 1 86 ? -10.568 0.038 5.871 1.00 98.12 86 ARG A O 1
ATOM 681 N N . ARG A 1 87 ? -11.979 1.709 6.350 1.00 98.00 87 ARG A N 1
ATOM 682 C CA . ARG A 1 87 ? -12.634 1.757 5.035 1.00 98.00 87 ARG A CA 1
ATOM 683 C C . ARG A 1 87 ? -11.626 2.011 3.918 1.00 98.00 87 ARG A C 1
ATOM 685 O O . ARG A 1 87 ? -11.662 1.324 2.900 1.00 98.00 87 ARG A O 1
ATOM 692 N N . ASP A 1 88 ? -10.713 2.960 4.109 1.00 98.50 88 ASP A N 1
ATOM 693 C CA . ASP A 1 88 ? -9.658 3.258 3.140 1.00 98.50 88 ASP A CA 1
ATOM 694 C C . ASP A 1 88 ? -8.700 2.075 2.929 1.00 98.50 88 ASP A C 1
ATOM 696 O O . ASP A 1 88 ? -8.317 1.803 1.788 1.00 98.50 88 ASP A O 1
ATOM 700 N N . VAL A 1 89 ? -8.357 1.329 3.987 1.00 98.81 89 VAL A N 1
ATOM 701 C CA . VAL A 1 89 ? -7.565 0.087 3.882 1.00 98.81 89 VAL A CA 1
ATOM 702 C C . VAL A 1 89 ? -8.283 -0.927 2.992 1.00 98.81 89 VAL A C 1
ATOM 704 O O . VAL A 1 89 ? -7.714 -1.390 2.003 1.00 98.81 89 VAL A O 1
ATOM 707 N N . HIS A 1 90 ? -9.547 -1.233 3.289 1.00 98.81 90 HIS A N 1
ATOM 708 C CA . HIS A 1 90 ? -10.310 -2.262 2.570 1.00 98.81 90 HIS A CA 1
ATOM 709 C C . HIS A 1 90 ? -10.645 -1.865 1.128 1.00 98.81 90 HIS A C 1
ATOM 711 O O . HIS A 1 90 ? -10.510 -2.684 0.217 1.00 98.81 90 HIS A O 1
ATOM 717 N N . LYS A 1 91 ? -10.931 -0.584 0.868 1.00 98.62 91 LYS A N 1
ATOM 718 C CA . LYS A 1 91 ? -11.041 -0.058 -0.503 1.00 98.62 91 LYS A CA 1
ATOM 719 C C . LYS A 1 91 ? -9.731 -0.157 -1.276 1.00 98.62 91 LYS A C 1
ATOM 721 O O . LYS A 1 91 ? -9.746 -0.450 -2.472 1.00 98.62 91 LYS A O 1
ATOM 726 N N . THR A 1 92 ? -8.598 0.073 -0.612 1.00 98.88 92 THR A N 1
ATOM 727 C CA . THR A 1 92 ? -7.277 -0.083 -1.235 1.00 98.88 92 THR A CA 1
ATOM 728 C C . THR A 1 92 ? -7.017 -1.546 -1.579 1.00 98.88 92 THR A C 1
ATOM 730 O O . THR A 1 92 ? -6.593 -1.818 -2.697 1.00 98.88 92 THR A O 1
ATOM 733 N N . ILE A 1 93 ? -7.350 -2.487 -0.688 1.00 98.94 93 ILE A N 1
ATOM 734 C CA . ILE A 1 93 ? -7.263 -3.930 -0.965 1.00 98.94 93 ILE A CA 1
ATOM 735 C C . ILE A 1 93 ? -8.088 -4.288 -2.205 1.00 98.94 93 ILE A C 1
ATOM 737 O O . ILE A 1 93 ? -7.558 -4.898 -3.136 1.00 98.94 93 ILE A O 1
ATOM 741 N N . ALA A 1 94 ? -9.356 -3.868 -2.264 1.00 98.81 94 ALA A N 1
ATOM 742 C CA . ALA A 1 94 ? -10.225 -4.128 -3.411 1.00 98.81 94 ALA A CA 1
ATOM 743 C C . ALA A 1 94 ? -9.644 -3.545 -4.711 1.00 98.81 94 ALA A C 1
ATOM 745 O O . ALA A 1 94 ? -9.543 -4.240 -5.724 1.00 98.81 94 ALA A O 1
ATOM 746 N N . LYS A 1 95 ? -9.183 -2.288 -4.669 1.00 98.75 95 LYS A N 1
ATOM 747 C CA . LYS A 1 95 ? -8.583 -1.607 -5.821 1.00 98.75 95 LYS A CA 1
ATOM 748 C C . LYS A 1 95 ? -7.302 -2.282 -6.303 1.00 98.75 95 LYS A C 1
ATOM 750 O O . LYS A 1 95 ? -7.150 -2.490 -7.500 1.00 98.75 95 LYS A O 1
ATOM 755 N N . VAL A 1 96 ? -6.378 -2.607 -5.402 1.00 98.88 96 VAL A N 1
ATOM 756 C CA . VAL A 1 96 ? -5.106 -3.259 -5.746 1.00 98.88 96 VAL A CA 1
ATOM 757 C C . VAL A 1 96 ? -5.363 -4.655 -6.310 1.00 98.88 96 VAL A C 1
ATOM 759 O O . VAL A 1 96 ? -4.738 -5.032 -7.297 1.00 98.88 96 VAL A O 1
ATOM 762 N N . THR A 1 97 ? -6.324 -5.390 -5.744 1.00 98.75 97 THR A N 1
ATOM 763 C CA . THR A 1 97 ? -6.744 -6.703 -6.256 1.00 98.75 97 THR A CA 1
ATOM 764 C C . THR A 1 97 ? -7.250 -6.604 -7.696 1.00 98.75 97 THR A C 1
ATOM 766 O O . THR A 1 97 ? -6.821 -7.374 -8.554 1.00 98.75 97 THR A O 1
ATOM 769 N N . ASP A 1 98 ? -8.116 -5.631 -7.989 1.00 98.69 98 ASP A N 1
ATOM 770 C CA . ASP A 1 98 ? -8.646 -5.402 -9.337 1.00 98.69 98 ASP A CA 1
ATOM 771 C C . ASP A 1 98 ? -7.567 -4.923 -10.323 1.00 98.69 98 ASP A C 1
ATOM 773 O O . ASP A 1 98 ? -7.463 -5.428 -11.447 1.00 98.69 98 ASP A O 1
ATOM 777 N N . ASP A 1 99 ? -6.731 -3.976 -9.887 1.00 98.62 99 ASP A N 1
ATOM 778 C CA . ASP A 1 99 ? -5.668 -3.383 -10.695 1.00 98.62 99 ASP A CA 1
ATOM 779 C C . ASP A 1 99 ? -4.589 -4.420 -11.059 1.00 98.62 99 ASP A C 1
ATOM 781 O O . ASP A 1 99 ? -4.112 -4.415 -12.192 1.00 98.62 99 ASP A O 1
ATOM 785 N N . ILE A 1 100 ? -4.236 -5.342 -10.153 1.00 98.31 100 ILE A N 1
ATOM 786 C CA . ILE A 1 100 ? -3.289 -6.438 -10.429 1.00 98.31 100 ILE A CA 1
ATOM 787 C C . ILE A 1 100 ? -3.961 -7.560 -11.226 1.00 98.31 100 ILE A C 1
ATOM 789 O O . ILE A 1 100 ? -3.432 -7.986 -12.251 1.00 98.31 100 ILE A O 1
ATOM 793 N N . GLY A 1 101 ? -5.107 -8.057 -10.753 1.00 97.38 101 GLY A N 1
ATOM 794 C CA . GLY A 1 101 ? -5.710 -9.289 -11.258 1.00 97.38 101 GLY A CA 1
ATOM 795 C C . GLY A 1 101 ? -6.439 -9.119 -12.587 1.00 97.38 101 GLY A C 1
ATOM 796 O O . GLY A 1 101 ? -6.223 -9.898 -13.514 1.00 97.38 101 GLY A O 1
ATOM 797 N N . ARG A 1 102 ? -7.305 -8.103 -12.695 1.00 97.62 102 ARG A N 1
ATOM 798 C CA . ARG A 1 102 ? -8.172 -7.911 -13.868 1.00 97.62 102 ARG A CA 1
ATOM 799 C C . ARG A 1 102 ? -7.603 -6.902 -14.855 1.00 97.62 102 ARG A C 1
ATOM 801 O O . ARG A 1 102 ? -7.647 -7.143 -16.058 1.00 97.62 102 ARG A O 1
ATOM 808 N N . ARG A 1 103 ? -7.134 -5.749 -14.368 1.00 96.50 103 ARG A N 1
ATOM 809 C CA . ARG A 1 103 ? -6.751 -4.617 -15.231 1.00 96.50 103 ARG A CA 1
ATOM 810 C C . ARG A 1 103 ? -5.290 -4.649 -15.661 1.00 96.50 103 ARG A C 1
ATOM 812 O O . ARG A 1 103 ? -4.966 -4.038 -16.672 1.00 96.50 103 ARG A O 1
ATOM 819 N N . GLN A 1 104 ? -4.435 -5.327 -14.894 1.00 97.12 104 GLN A N 1
ATOM 820 C CA . GLN A 1 104 ? -2.982 -5.372 -15.095 1.00 97.12 104 GLN A CA 1
ATOM 821 C C . GLN A 1 104 ? -2.333 -3.970 -15.119 1.00 97.12 104 GLN A C 1
ATOM 823 O O . GLN A 1 104 ? -1.311 -3.739 -15.762 1.00 97.12 104 GLN A O 1
ATOM 828 N N . THR A 1 105 ? -2.920 -3.015 -14.390 1.00 97.44 105 THR A N 1
ATOM 829 C CA . THR A 1 105 ? -2.433 -1.636 -14.250 1.00 97.44 105 THR A CA 1
ATOM 830 C C . THR A 1 105 ? -1.641 -1.483 -12.949 1.00 97.44 105 THR A C 1
ATOM 832 O O . THR A 1 105 ? -2.091 -0.872 -11.979 1.00 97.44 105 THR A O 1
ATOM 835 N N . PHE A 1 106 ? -0.437 -2.061 -12.910 1.00 98.12 106 PHE A N 1
ATOM 836 C CA . PHE A 1 106 ? 0.408 -2.115 -11.704 1.00 98.12 106 PHE A CA 1
ATOM 837 C C . PHE A 1 106 ? 0.774 -0.735 -11.146 1.00 98.12 106 PHE A C 1
ATOM 839 O O . PHE A 1 106 ? 0.827 -0.541 -9.933 1.00 98.12 106 PHE A O 1
ATOM 846 N N . ASN A 1 107 ? 0.959 0.250 -12.021 1.00 97.88 107 ASN A N 1
ATOM 847 C CA . ASN A 1 107 ? 1.247 1.622 -11.629 1.00 97.88 107 ASN A CA 1
ATOM 848 C C . ASN A 1 107 ? 0.111 2.241 -10.799 1.00 97.88 107 ASN A C 1
ATOM 850 O O . ASN A 1 107 ? 0.378 2.936 -9.819 1.00 97.88 107 ASN A O 1
ATOM 854 N N . THR A 1 108 ? -1.153 1.957 -11.133 1.00 98.19 108 THR A N 1
ATOM 855 C CA . THR A 1 108 ? -2.302 2.452 -10.358 1.00 98.19 108 THR A CA 1
ATOM 856 C C . THR A 1 108 ? -2.511 1.671 -9.064 1.00 98.19 108 THR A C 1
ATOM 858 O O . THR A 1 108 ? -2.940 2.267 -8.076 1.00 98.19 108 THR A O 1
ATOM 861 N N . ALA A 1 109 ? -2.148 0.383 -9.038 1.00 98.69 109 ALA A N 1
ATOM 862 C CA . ALA A 1 109 ? -2.109 -0.409 -7.810 1.00 98.69 109 ALA A CA 1
ATOM 863 C C . ALA A 1 109 ? -1.092 0.179 -6.816 1.00 98.69 109 ALA A C 1
ATOM 865 O O . ALA A 1 109 ? -1.435 0.487 -5.677 1.00 98.69 109 ALA A O 1
ATOM 866 N N . ILE A 1 110 ? 0.141 0.428 -7.268 1.00 98.75 110 ILE A N 1
ATOM 867 C CA . ILE A 1 110 ? 1.199 1.032 -6.446 1.00 98.75 110 ILE A CA 1
ATOM 868 C C . ILE A 1 110 ? 0.800 2.445 -5.994 1.00 98.75 110 ILE A C 1
ATOM 870 O O . ILE A 1 110 ? 1.003 2.786 -4.830 1.00 98.75 110 ILE A O 1
ATOM 874 N N . ALA A 1 111 ? 0.180 3.248 -6.867 1.00 98.69 111 ALA A N 1
ATOM 875 C CA . ALA A 1 111 ? -0.327 4.571 -6.497 1.00 98.69 111 ALA A CA 1
ATOM 876 C C . ALA A 1 111 ? -1.358 4.504 -5.355 1.00 98.69 111 ALA A C 1
ATOM 878 O O . ALA A 1 111 ? -1.280 5.303 -4.423 1.00 98.69 111 ALA A O 1
ATOM 879 N N . ALA A 1 112 ? -2.277 3.532 -5.388 1.00 98.81 112 ALA A N 1
ATOM 880 C CA . ALA A 1 112 ? -3.259 3.330 -4.323 1.00 98.81 112 ALA A CA 1
ATOM 881 C C . ALA A 1 112 ? -2.590 2.968 -2.987 1.00 98.81 112 ALA A C 1
ATOM 883 O O . ALA A 1 112 ? -2.939 3.523 -1.946 1.00 98.81 112 ALA A O 1
ATOM 884 N N . ILE A 1 113 ? -1.572 2.100 -3.015 1.00 98.88 113 ILE A N 1
ATOM 885 C CA . ILE A 1 113 ? -0.788 1.757 -1.819 1.00 98.88 113 ILE A CA 1
ATOM 886 C C . ILE A 1 113 ? -0.046 2.992 -1.284 1.00 98.88 113 ILE A C 1
ATOM 888 O O . ILE A 1 113 ? -0.026 3.226 -0.076 1.00 98.88 113 ILE A O 1
ATOM 892 N N . MET A 1 114 ? 0.546 3.813 -2.160 1.00 98.75 114 MET A N 1
ATOM 893 C CA . MET A 1 114 ? 1.210 5.061 -1.762 1.00 98.75 114 MET A CA 1
ATOM 894 C C . MET A 1 114 ? 0.238 6.053 -1.112 1.00 98.75 114 MET A C 1
ATOM 896 O O . MET A 1 114 ? 0.593 6.688 -0.118 1.00 98.75 114 MET A O 1
ATOM 900 N N . GLU A 1 115 ? -0.977 6.186 -1.648 1.00 98.75 115 GLU A N 1
ATOM 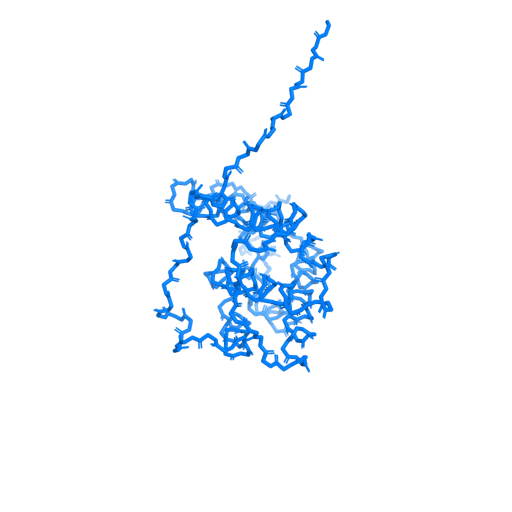901 C CA . GLU A 1 115 ? -2.020 7.038 -1.075 1.00 98.75 115 GLU A CA 1
ATOM 902 C C . GLU A 1 115 ? -2.440 6.551 0.316 1.00 98.75 115 GLU A C 1
ATOM 904 O O . GLU A 1 115 ? -2.450 7.345 1.260 1.00 98.75 115 GLU A O 1
ATOM 909 N N . LEU A 1 116 ? -2.696 5.247 0.469 1.00 98.81 116 LEU A N 1
ATOM 910 C CA . LEU A 1 116 ? -2.996 4.645 1.767 1.00 98.81 116 LEU A CA 1
ATOM 911 C C . LEU A 1 116 ? -1.860 4.890 2.768 1.00 98.81 116 LEU A C 1
ATOM 913 O O . LEU A 1 116 ? -2.104 5.349 3.882 1.00 98.81 116 LEU A O 1
ATOM 917 N N . MET A 1 117 ? -0.608 4.672 2.363 1.00 98.69 117 MET A N 1
ATOM 918 C CA . MET A 1 117 ? 0.561 4.919 3.212 1.00 98.69 117 MET A CA 1
ATOM 919 C C . MET A 1 117 ? 0.668 6.375 3.679 1.00 98.69 117 MET A C 1
ATOM 921 O O . MET A 1 117 ? 1.081 6.623 4.812 1.00 98.69 117 MET A O 1
ATOM 925 N N . ASN A 1 118 ? 0.274 7.346 2.850 1.00 98.38 118 ASN A N 1
ATOM 926 C CA . ASN A 1 118 ? 0.251 8.755 3.253 1.00 98.38 118 ASN A CA 1
ATOM 927 C C . ASN A 1 118 ? -0.806 9.039 4.333 1.00 98.38 118 ASN A C 1
ATOM 929 O O . ASN A 1 118 ? -0.594 9.933 5.156 1.00 98.38 118 ASN A O 1
ATOM 933 N N . LYS A 1 119 ? -1.929 8.308 4.328 1.00 98.44 119 LYS A N 1
ATOM 934 C CA . LYS A 1 119 ? -2.962 8.383 5.372 1.00 98.44 119 LYS A CA 1
ATOM 935 C C . LYS A 1 119 ? -2.481 7.709 6.659 1.00 98.44 119 LYS A C 1
ATOM 937 O O . LYS A 1 119 ? -2.519 8.337 7.712 1.00 98.44 119 LYS A O 1
ATOM 942 N N . LEU A 1 120 ? -1.930 6.495 6.563 1.00 98.25 120 LEU A N 1
ATOM 943 C CA . LEU A 1 120 ? -1.401 5.745 7.713 1.00 98.25 120 LEU A CA 1
ATOM 944 C C . LEU A 1 120 ? -0.278 6.492 8.441 1.00 98.25 120 LEU A C 1
ATOM 946 O O . LEU A 1 120 ? -0.244 6.512 9.666 1.00 98.25 120 LEU A O 1
ATOM 950 N N . ALA A 1 121 ? 0.600 7.179 7.707 1.00 97.19 121 ALA A N 1
ATOM 951 C CA . ALA A 1 121 ? 1.669 7.985 8.2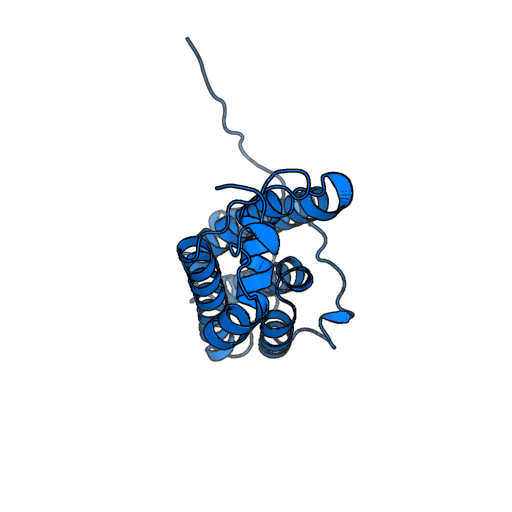98 1.00 97.19 121 ALA A CA 1
ATOM 952 C C . ALA A 1 121 ? 1.168 9.178 9.141 1.00 97.19 121 ALA A C 1
ATOM 954 O O . ALA A 1 121 ? 1.953 9.771 9.877 1.00 97.19 121 ALA A O 1
ATOM 955 N N . LYS A 1 122 ? -0.110 9.558 9.010 1.00 96.75 122 LYS A N 1
ATOM 956 C CA . LYS A 1 122 ? -0.755 10.648 9.762 1.00 96.75 122 LYS A CA 1
ATOM 957 C C . LYS A 1 122 ? -1.780 10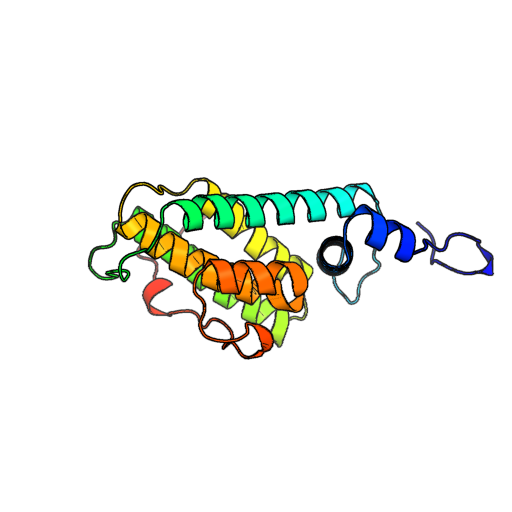.144 10.778 1.00 96.75 122 LYS A C 1
ATOM 959 O O . LYS A 1 122 ? -2.337 10.959 11.509 1.00 96.75 122 LYS A O 1
ATOM 964 N N . ALA A 1 123 ? -2.068 8.843 10.785 1.00 95.44 123 ALA A N 1
ATOM 965 C CA . ALA A 1 123 ? -3.031 8.256 11.700 1.00 95.44 123 ALA A CA 1
ATOM 966 C C . ALA A 1 123 ? -2.512 8.338 13.147 1.00 95.44 123 ALA A C 1
ATOM 968 O O . ALA A 1 123 ? -1.295 8.261 13.353 1.00 95.44 123 ALA A O 1
ATOM 969 N N . PRO A 1 124 ? -3.400 8.476 14.148 1.00 93.38 124 PRO A N 1
ATOM 970 C CA . PRO A 1 124 ? -3.029 8.307 15.550 1.00 93.38 124 PRO A CA 1
ATOM 971 C C . PRO A 1 124 ? -2.361 6.943 15.782 1.00 93.38 124 PRO A C 1
ATOM 973 O O . PRO A 1 124 ? -2.645 5.982 15.071 1.00 93.38 124 PRO A O 1
ATOM 976 N N . GLN A 1 125 ? -1.443 6.858 16.749 1.00 92.25 125 GLN A N 1
ATOM 977 C CA . GLN A 1 125 ? -0.680 5.627 17.036 1.00 92.25 125 GLN A CA 1
ATOM 978 C C . GLN A 1 125 ? -0.546 5.327 18.535 1.00 92.25 125 GLN A C 1
ATOM 980 O O . GLN A 1 125 ? 0.190 4.416 18.925 1.00 92.25 125 GLN A O 1
ATOM 985 N N . ASP A 1 126 ? -1.195 6.124 19.382 1.00 91.19 126 ASP A N 1
ATOM 986 C CA . ASP A 1 126 ? -0.999 6.076 20.832 1.00 91.19 126 ASP A CA 1
ATOM 987 C C . ASP A 1 126 ? -2.066 5.222 21.522 1.00 91.19 126 ASP A C 1
ATOM 989 O O . ASP A 1 126 ? -1.756 4.527 22.489 1.00 91.19 126 ASP A O 1
ATOM 993 N N . GLY A 1 127 ? -3.301 5.213 21.006 1.00 94.19 127 GLY A N 1
ATOM 994 C CA . GLY A 1 127 ? -4.362 4.347 21.502 1.00 94.19 127 GLY A CA 1
ATOM 995 C C . GLY A 1 127 ? -4.142 2.884 21.119 1.00 94.19 127 GLY A C 1
ATOM 996 O O . GLY A 1 127 ? -3.669 2.566 20.029 1.00 94.19 127 GLY A O 1
ATOM 997 N N . GLU A 1 128 ? -4.545 1.967 21.996 1.00 95.25 128 GLU A N 1
ATOM 998 C CA . GLU A 1 128 ? -4.478 0.523 21.739 1.00 95.25 128 GLU A CA 1
ATOM 999 C C . GLU A 1 128 ? -5.208 0.119 20.449 1.00 95.25 128 GLU A C 1
ATOM 1001 O O . GLU A 1 128 ? -4.665 -0.625 19.632 1.00 95.25 128 GLU A O 1
ATOM 1006 N N . GLN A 1 129 ? -6.397 0.684 20.226 1.00 96.44 129 GLN A N 1
ATOM 1007 C CA . GLN A 1 129 ? -7.200 0.452 19.024 1.00 96.44 129 GLN A CA 1
ATOM 1008 C C . GLN A 1 129 ? -6.595 1.094 17.771 1.00 96.44 129 GLN A C 1
ATOM 1010 O O . GLN A 1 129 ? -6.673 0.513 16.691 1.00 96.44 129 GLN A O 1
ATOM 1015 N N . ASP A 1 130 ? -5.928 2.243 17.910 1.00 97.19 130 ASP A N 1
ATOM 1016 C CA . ASP A 1 130 ? -5.203 2.864 16.798 1.00 97.19 130 ASP A CA 1
ATOM 1017 C C . ASP A 1 130 ? -4.045 1.974 16.344 1.00 97.19 130 ASP A C 1
ATOM 1019 O O . ASP A 1 130 ? -3.851 1.740 15.151 1.00 97.19 130 ASP A O 1
ATOM 1023 N N . ARG A 1 131 ? -3.302 1.412 17.306 1.00 97.75 131 ARG A N 1
ATOM 1024 C CA . ARG A 1 131 ? -2.215 0.469 17.028 1.00 97.75 131 ARG A CA 1
ATOM 1025 C C . ARG A 1 131 ? -2.733 -0.831 16.424 1.00 97.75 131 ARG A C 1
ATOM 1027 O O . ARG A 1 131 ? -2.125 -1.331 15.481 1.00 97.75 131 ARG A O 1
ATOM 1034 N N . ALA A 1 132 ? -3.839 -1.374 16.924 1.00 98.00 132 ALA A N 1
ATOM 1035 C CA . ALA A 1 132 ? -4.449 -2.574 16.357 1.00 98.00 132 ALA A CA 1
ATOM 1036 C C . ALA A 1 132 ? -4.895 -2.348 14.898 1.00 98.00 132 ALA A C 1
ATOM 1038 O O . ALA A 1 132 ? -4.619 -3.180 14.031 1.00 98.00 132 ALA A O 1
ATOM 1039 N N . LEU A 1 133 ? -5.493 -1.188 14.599 1.00 98.44 133 LEU A N 1
ATOM 1040 C CA . LEU A 1 133 ? -5.898 -0.811 13.244 1.00 98.44 133 LEU A CA 1
ATOM 1041 C C . LEU A 1 133 ? -4.690 -0.585 12.326 1.00 98.44 133 LEU A C 1
ATOM 1043 O O . LEU A 1 133 ? -4.669 -1.064 11.191 1.00 98.44 133 LEU A O 1
ATOM 1047 N N . LEU A 1 134 ? -3.655 0.103 12.816 1.00 98.44 134 LEU A N 1
ATOM 1048 C CA . LEU A 1 134 ? -2.405 0.277 12.078 1.00 98.44 134 LEU A CA 1
ATOM 1049 C C . LEU A 1 134 ? -1.749 -1.077 11.776 1.00 98.44 134 LEU A C 1
ATOM 1051 O O . LEU A 1 134 ? -1.214 -1.263 10.686 1.00 98.44 134 LEU A O 1
ATOM 1055 N N . ASN A 1 135 ? -1.841 -2.044 12.691 1.00 98.50 135 ASN A N 1
ATOM 1056 C CA . ASN A 1 135 ? -1.339 -3.396 12.470 1.00 98.50 135 ASN A CA 1
ATOM 1057 C C . ASN A 1 135 ? -2.100 -4.129 11.351 1.00 98.50 135 ASN A C 1
ATOM 1059 O O . ASN A 1 135 ? -1.460 -4.682 10.457 1.00 98.50 135 ASN A O 1
ATOM 1063 N N . GLU A 1 136 ? -3.443 -4.094 11.354 1.00 98.62 136 GLU A N 1
ATOM 1064 C CA . GLU A 1 136 ? -4.276 -4.620 10.250 1.00 98.62 136 GLU A CA 1
ATOM 1065 C C . GLU A 1 136 ? -3.845 -3.993 8.912 1.00 98.62 136 GLU A C 1
ATOM 1067 O O . GLU A 1 136 ? -3.597 -4.698 7.927 1.00 98.62 136 GLU A O 1
ATOM 1072 N N . ALA A 1 137 ? -3.685 -2.667 8.897 1.00 98.75 137 ALA A N 1
ATOM 1073 C CA . ALA A 1 137 ? -3.314 -1.911 7.712 1.00 98.75 137 ALA A CA 1
ATOM 1074 C C . ALA A 1 137 ? -1.910 -2.258 7.193 1.00 98.75 137 ALA A C 1
ATOM 1076 O O . ALA A 1 137 ? -1.736 -2.472 5.993 1.00 98.75 137 ALA A O 1
ATOM 1077 N N . LEU A 1 138 ? -0.905 -2.349 8.070 1.00 98.81 138 LEU A N 1
ATOM 1078 C CA . LEU A 1 138 ? 0.470 -2.676 7.684 1.00 98.81 138 LEU A CA 1
ATOM 1079 C C . LEU A 1 138 ? 0.592 -4.120 7.186 1.00 98.81 138 LEU A C 1
ATOM 1081 O O . LEU A 1 138 ? 1.234 -4.345 6.162 1.00 98.81 138 LEU A O 1
ATOM 1085 N N . LEU A 1 139 ? -0.087 -5.083 7.820 1.00 98.81 139 LEU A N 1
ATOM 1086 C CA . LEU A 1 139 ? -0.153 -6.463 7.322 1.00 98.81 139 LEU A CA 1
ATOM 1087 C C . LEU A 1 139 ? -0.791 -6.532 5.927 1.00 98.81 139 LEU A C 1
ATOM 1089 O O . LEU A 1 139 ? -0.377 -7.340 5.093 1.00 98.81 139 LEU A O 1
ATOM 1093 N N . ALA A 1 140 ? -1.806 -5.709 5.645 1.00 98.88 140 ALA A N 1
ATOM 1094 C CA . ALA A 1 140 ? -2.385 -5.606 4.307 1.00 98.88 140 ALA A CA 1
ATOM 1095 C C . ALA A 1 140 ? -1.414 -4.953 3.308 1.00 98.88 140 ALA A C 1
ATOM 1097 O O . ALA A 1 140 ? -1.203 -5.496 2.225 1.00 98.88 140 ALA A O 1
ATOM 1098 N N . VAL A 1 141 ? -0.785 -3.829 3.670 1.00 98.88 141 VAL A N 1
ATOM 1099 C CA . VAL A 1 141 ? 0.180 -3.113 2.816 1.00 98.88 141 VAL A CA 1
ATOM 1100 C C . VAL A 1 141 ? 1.361 -4.001 2.436 1.00 98.88 141 VAL A C 1
ATOM 1102 O O . VAL A 1 141 ? 1.712 -4.055 1.259 1.00 98.88 141 VAL A O 1
ATOM 1105 N N . VAL A 1 142 ? 1.949 -4.718 3.397 1.00 98.88 142 VAL A N 1
ATOM 1106 C CA . VAL A 1 142 ? 3.087 -5.615 3.149 1.00 98.88 142 VAL A CA 1
ATOM 1107 C C . VAL A 1 142 ? 2.712 -6.700 2.141 1.00 98.88 142 VAL A C 1
ATOM 1109 O O . VAL A 1 142 ? 3.430 -6.895 1.163 1.00 98.88 142 VAL A O 1
ATOM 1112 N N . ARG A 1 143 ? 1.549 -7.342 2.299 1.00 98.88 143 ARG A N 1
ATOM 1113 C CA . ARG A 1 143 ? 1.077 -8.359 1.344 1.00 98.88 143 ARG A CA 1
ATOM 1114 C C . ARG A 1 143 ? 0.748 -7.777 -0.034 1.00 98.88 143 ARG A C 1
ATOM 1116 O O . ARG A 1 143 ? 1.044 -8.407 -1.041 1.00 98.88 143 ARG A O 1
ATOM 1123 N N . MET A 1 144 ? 0.192 -6.566 -0.099 1.00 98.88 144 MET A N 1
ATOM 1124 C CA . MET A 1 144 ? -0.068 -5.877 -1.370 1.00 98.88 144 MET A CA 1
ATOM 1125 C C . MET A 1 144 ? 1.219 -5.452 -2.094 1.00 98.88 144 MET A C 1
ATOM 1127 O O . MET A 1 144 ? 1.251 -5.437 -3.323 1.00 98.88 144 MET A O 1
ATOM 1131 N N . LEU A 1 145 ? 2.278 -5.103 -1.353 1.00 98.88 145 LEU A N 1
ATOM 1132 C CA . LEU A 1 145 ? 3.582 -4.734 -1.914 1.00 98.88 145 LEU A CA 1
ATOM 1133 C C . LEU A 1 145 ? 4.445 -5.937 -2.292 1.00 98.88 145 LEU A C 1
ATOM 1135 O O . LEU A 1 145 ? 5.291 -5.813 -3.178 1.00 98.88 145 LEU A O 1
ATOM 1139 N N . TYR A 1 146 ? 4.234 -7.084 -1.650 1.00 98.81 146 TYR A N 1
ATOM 1140 C CA . TYR A 1 146 ? 5.076 -8.268 -1.787 1.00 98.81 146 TYR A CA 1
ATOM 1141 C C . TYR A 1 146 ? 5.339 -8.707 -3.249 1.00 98.81 146 TYR A C 1
ATOM 1143 O O . TYR A 1 146 ? 6.506 -8.928 -3.580 1.00 98.81 146 TYR A O 1
ATOM 1151 N N . PRO A 1 147 ? 4.361 -8.715 -4.184 1.00 98.62 147 PRO A N 1
ATOM 1152 C CA . PRO A 1 147 ? 4.638 -9.036 -5.593 1.00 98.62 147 PRO A CA 1
ATOM 1153 C C . PRO A 1 147 ? 5.645 -8.087 -6.274 1.00 98.62 147 PRO A C 1
ATOM 1155 O O . PRO A 1 147 ? 6.371 -8.472 -7.199 1.00 98.62 147 PRO A O 1
ATOM 1158 N N . PHE A 1 148 ? 5.716 -6.835 -5.819 1.00 98.69 148 PHE A N 1
ATOM 1159 C CA . PHE A 1 148 ? 6.597 -5.806 -6.370 1.00 98.69 148 PHE A CA 1
ATOM 1160 C C . PHE A 1 148 ? 7.960 -5.797 -5.675 1.00 98.69 148 PHE A C 1
ATOM 1162 O O . PHE A 1 148 ? 8.991 -5.751 -6.351 1.00 98.69 148 PHE A O 1
ATOM 1169 N N . THR A 1 149 ? 7.963 -5.879 -4.344 1.00 98.81 149 THR A N 1
ATOM 1170 C CA . THR A 1 149 ? 9.146 -5.705 -3.488 1.00 98.81 149 THR A CA 1
ATOM 1171 C C . THR A 1 149 ? 9.269 -6.832 -2.462 1.00 98.81 149 THR A C 1
ATOM 1173 O O . THR A 1 149 ? 9.045 -6.605 -1.270 1.00 98.81 149 THR A O 1
ATOM 1176 N N . PRO A 1 150 ? 9.559 -8.064 -2.912 1.00 98.75 150 PRO A N 1
ATOM 1177 C CA . PRO A 1 150 ? 9.452 -9.248 -2.069 1.00 98.75 150 PRO A CA 1
ATOM 1178 C C . PRO A 1 150 ? 10.459 -9.266 -0.917 1.00 98.75 150 PRO A C 1
ATOM 1180 O O . PRO A 1 150 ? 10.101 -9.712 0.166 1.00 98.75 150 PRO A O 1
ATOM 1183 N N . HIS A 1 151 ? 11.678 -8.747 -1.099 1.00 98.75 151 HIS A N 1
ATOM 1184 C CA . HIS A 1 151 ? 12.738 -8.869 -0.090 1.00 98.75 151 HIS A CA 1
ATOM 1185 C C . HIS A 1 151 ? 12.415 -8.044 1.162 1.00 98.75 151 HIS A C 1
ATOM 1187 O O . HIS A 1 151 ? 12.370 -8.569 2.268 1.00 98.75 151 HIS A O 1
ATOM 1193 N N . VAL A 1 152 ? 12.100 -6.758 0.986 1.00 98.56 152 VAL A N 1
ATOM 1194 C CA . VAL A 1 152 ? 11.727 -5.868 2.091 1.00 98.56 152 VAL A CA 1
ATOM 1195 C C . VAL A 1 152 ? 10.402 -6.294 2.726 1.00 98.56 152 VAL A C 1
ATOM 1197 O O . VAL A 1 152 ? 10.223 -6.160 3.933 1.00 98.56 152 VAL A O 1
ATOM 1200 N N . CYS A 1 153 ? 9.465 -6.824 1.931 1.00 98.81 153 CYS A N 1
ATOM 1201 C CA . CYS A 1 153 ? 8.183 -7.301 2.447 1.00 98.81 153 CYS A CA 1
ATOM 1202 C C . CYS A 1 153 ? 8.329 -8.581 3.271 1.00 98.81 153 CYS A C 1
ATOM 1204 O O . CYS A 1 153 ? 7.612 -8.720 4.257 1.00 98.81 153 CYS A O 1
ATOM 1206 N N . PHE A 1 154 ? 9.263 -9.466 2.916 1.00 98.75 154 PHE A N 1
ATOM 1207 C CA . PHE A 1 154 ? 9.586 -10.654 3.704 1.00 98.75 154 PHE A CA 1
ATOM 1208 C C . PHE A 1 154 ? 10.015 -10.271 5.127 1.00 98.75 154 PHE A C 1
ATOM 1210 O O . PHE A 1 154 ? 9.415 -10.728 6.099 1.00 98.75 154 PHE A O 1
ATOM 1217 N N . ASP A 1 155 ? 10.956 -9.335 5.258 1.00 98.44 155 ASP A N 1
ATOM 1218 C CA . ASP A 1 155 ? 11.445 -8.871 6.564 1.00 98.44 155 ASP A CA 1
ATOM 1219 C C . ASP A 1 155 ? 10.372 -8.114 7.368 1.00 98.44 155 ASP A C 1
ATOM 1221 O O . ASP A 1 155 ? 10.222 -8.306 8.581 1.00 98.44 155 ASP A O 1
ATOM 1225 N N . MET A 1 156 ? 9.594 -7.249 6.704 1.00 98.69 156 MET A N 1
ATOM 1226 C CA . MET A 1 156 ? 8.512 -6.505 7.357 1.00 98.69 156 MET A CA 1
ATOM 1227 C C . MET A 1 156 ? 7.388 -7.430 7.837 1.00 98.69 156 MET A C 1
ATOM 1229 O O . MET A 1 156 ? 6.841 -7.198 8.912 1.00 98.69 156 MET A O 1
ATOM 1233 N N . TRP A 1 157 ? 7.055 -8.482 7.083 1.00 98.62 157 TRP A N 1
ATOM 1234 C CA . TRP A 1 157 ? 6.042 -9.468 7.472 1.00 98.62 157 TRP A CA 1
ATOM 1235 C C . TRP A 1 157 ? 6.411 -10.176 8.776 1.00 98.62 157 TRP A C 1
ATOM 1237 O O . TRP A 1 157 ? 5.601 -10.211 9.704 1.00 98.62 157 TRP A O 1
ATOM 1247 N N . GLN A 1 158 ? 7.656 -10.652 8.873 1.00 97.75 158 GLN A N 1
ATOM 1248 C CA . GLN A 1 158 ? 8.174 -11.285 10.088 1.00 97.75 158 GLN A CA 1
ATOM 1249 C C . GLN A 1 158 ? 8.166 -10.308 11.271 1.00 97.75 158 GLN A C 1
ATOM 1251 O O . GLN A 1 158 ? 7.738 -10.650 12.372 1.00 97.75 158 GLN A O 1
ATOM 1256 N N . SER A 1 159 ? 8.566 -9.056 11.035 1.00 97.56 159 SER A N 1
ATOM 1257 C CA . SER A 1 159 ? 8.590 -8.014 12.071 1.00 97.56 159 SER A CA 1
ATOM 1258 C C . SER A 1 159 ? 7.195 -7.675 12.613 1.00 97.56 159 SER A C 1
ATOM 1260 O O . SER A 1 159 ? 7.051 -7.372 13.795 1.00 97.56 159 SER A O 1
ATOM 1262 N N . LEU A 1 160 ? 6.162 -7.739 11.767 1.00 97.94 160 LEU A N 1
ATOM 1263 C CA . LEU A 1 160 ? 4.761 -7.504 12.137 1.00 97.94 160 LEU A CA 1
ATOM 1264 C C . LEU A 1 160 ? 4.101 -8.706 12.836 1.00 97.94 160 LEU A C 1
ATOM 1266 O O . LEU A 1 160 ? 2.927 -8.623 13.196 1.00 97.94 160 LEU A O 1
ATOM 1270 N N . GLY A 1 161 ? 4.825 -9.815 13.021 1.00 96.31 161 GLY A N 1
ATOM 1271 C CA . GLY A 1 161 ? 4.277 -11.043 13.599 1.00 96.31 161 GLY A CA 1
ATOM 1272 C C . GLY A 1 161 ? 3.309 -11.767 12.664 1.00 96.31 161 GLY A C 1
ATOM 1273 O O . GLY A 1 161 ? 2.382 -12.426 13.132 1.00 96.31 161 GLY A O 1
ATOM 1274 N N . GLY A 1 162 ? 3.485 -11.611 11.349 1.00 96.44 162 GLY A N 1
ATOM 1275 C CA . GLY A 1 162 ? 2.733 -12.372 10.363 1.00 96.44 162 GLY A CA 1
ATOM 1276 C C . GLY A 1 162 ? 2.990 -13.877 10.489 1.00 96.44 162 GLY A C 1
ATOM 1277 O O . GLY A 1 162 ? 4.089 -14.309 10.829 1.00 96.44 162 GLY A O 1
ATOM 1278 N N . GLU A 1 163 ? 1.965 -14.690 10.240 1.00 97.19 163 GLU A N 1
ATOM 1279 C CA . GLU A 1 163 ? 2.074 -16.146 10.347 1.00 97.19 163 GLU A CA 1
ATOM 1280 C C . GLU A 1 163 ? 2.816 -16.737 9.140 1.00 97.19 163 GLU A C 1
ATOM 1282 O O . GLU A 1 163 ? 2.465 -16.463 7.990 1.00 97.19 163 GLU A O 1
ATOM 1287 N N . GLY A 1 164 ? 3.825 -17.572 9.407 1.00 97.19 164 GLY A N 1
ATOM 1288 C CA . GLY A 1 164 ? 4.611 -18.251 8.376 1.00 97.19 164 GLY A CA 1
ATOM 1289 C C . GLY A 1 164 ? 5.387 -17.297 7.462 1.00 97.19 164 GLY A C 1
ATOM 1290 O O . GLY A 1 164 ? 5.641 -16.141 7.801 1.00 97.19 164 GLY A O 1
ATOM 1291 N N . ASP A 1 165 ? 5.767 -17.796 6.288 1.00 97.81 165 ASP A N 1
ATOM 1292 C CA . ASP A 1 165 ? 6.445 -17.000 5.264 1.00 97.81 165 ASP A CA 1
ATOM 1293 C C . ASP A 1 165 ? 5.429 -16.242 4.403 1.00 97.81 165 ASP A C 1
ATOM 1295 O O . ASP A 1 165 ? 4.417 -16.806 3.974 1.00 97.81 165 ASP A O 1
ATOM 1299 N N . VAL A 1 166 ? 5.721 -14.973 4.097 1.00 98.12 166 VAL A N 1
ATOM 1300 C CA . VAL A 1 166 ? 4.839 -14.115 3.286 1.00 98.12 166 VAL A CA 1
ATOM 1301 C C . VAL A 1 166 ? 4.592 -14.685 1.885 1.00 98.12 166 VAL A C 1
ATOM 1303 O O . VAL A 1 166 ? 3.528 -14.454 1.316 1.00 98.12 166 VAL A O 1
ATOM 1306 N N . ASP A 1 167 ? 5.521 -15.490 1.361 1.00 97.69 167 ASP A N 1
ATOM 1307 C CA . ASP A 1 167 ? 5.404 -16.206 0.086 1.00 97.69 167 ASP A CA 1
ATOM 1308 C C . ASP A 1 167 ? 4.160 -17.110 0.037 1.00 97.69 167 ASP A C 1
ATOM 1310 O O . ASP A 1 167 ? 3.574 -17.311 -1.026 1.00 97.69 167 ASP A O 1
ATOM 1314 N N . ASN A 1 168 ? 3.745 -17.631 1.199 1.00 97.94 168 ASN A N 1
ATOM 1315 C CA . ASN A 1 168 ? 2.588 -18.511 1.368 1.00 97.94 168 ASN A CA 1
ATOM 1316 C C . ASN A 1 168 ? 1.416 -17.821 2.085 1.00 97.94 168 ASN A C 1
ATOM 1318 O O . ASN A 1 168 ? 0.389 -18.456 2.337 1.00 97.94 168 ASN A O 1
ATOM 1322 N N . ALA A 1 169 ? 1.554 -16.539 2.435 1.00 97.94 169 ALA A N 1
ATOM 1323 C CA . ALA A 1 169 ? 0.498 -15.804 3.109 1.00 97.94 169 ALA A CA 1
ATOM 1324 C C . ALA A 1 169 ? -0.701 -15.598 2.166 1.00 97.94 169 ALA A C 1
ATOM 1326 O O . ALA A 1 169 ? -0.530 -15.310 0.977 1.00 97.94 169 ALA A O 1
ATOM 1327 N N . PRO A 1 170 ? -1.943 -15.689 2.674 1.00 98.06 170 PRO A N 1
ATOM 1328 C CA . PRO A 1 170 ? -3.115 -15.436 1.856 1.00 98.06 170 PRO A CA 1
ATOM 1329 C C . PRO A 1 170 ? -3.155 -13.969 1.421 1.00 98.06 170 PRO A C 1
ATOM 1331 O O . PRO A 1 170 ? -2.942 -13.049 2.226 1.00 98.06 170 PRO A O 1
ATOM 1334 N N . TRP A 1 171 ? -3.500 -13.754 0.150 1.00 98.44 171 TRP A N 1
ATOM 1335 C CA . TRP A 1 171 ? -3.779 -12.422 -0.377 1.00 98.44 171 TRP A CA 1
ATOM 1336 C C . TRP A 1 171 ? -4.858 -11.727 0.476 1.00 98.44 171 TRP A C 1
ATOM 1338 O O . TRP A 1 171 ? -5.859 -12.370 0.815 1.00 98.44 171 TRP A O 1
ATOM 1348 N N . PRO A 1 172 ? -4.684 -10.446 0.861 1.00 98.19 172 PRO A N 1
ATOM 1349 C CA . PRO A 1 172 ? -5.677 -9.738 1.659 1.00 98.19 172 PRO A CA 1
ATOM 1350 C C . PRO A 1 172 ? -7.013 -9.659 0.913 1.00 98.19 172 PRO A C 1
ATOM 1352 O O . PRO A 1 172 ? -7.063 -9.287 -0.257 1.00 98.19 172 PRO A O 1
ATOM 1355 N N . GLN A 1 173 ? -8.101 -9.990 1.604 1.00 98.12 173 GLN A N 1
ATOM 1356 C CA . GLN A 1 173 ? -9.461 -9.858 1.084 1.00 98.12 173 GLN A CA 1
ATOM 1357 C C . GLN A 1 173 ? -10.131 -8.647 1.725 1.00 98.12 173 GLN A C 1
ATOM 1359 O O . GLN A 1 173 ? -10.000 -8.435 2.931 1.00 98.12 173 GLN A O 1
ATOM 1364 N N . ALA A 1 174 ? -10.814 -7.848 0.908 1.00 98.31 174 ALA A N 1
ATOM 1365 C CA . ALA A 1 174 ? -11.550 -6.693 1.394 1.00 98.31 174 ALA A CA 1
ATOM 1366 C C . ALA A 1 174 ? -12.806 -7.144 2.153 1.00 98.31 174 ALA A C 1
ATOM 1368 O O . ALA A 1 174 ? -13.568 -7.984 1.676 1.00 98.31 174 ALA A O 1
ATOM 1369 N N . ASP A 1 175 ? -13.019 -6.560 3.324 1.00 97.88 175 ASP A N 1
ATOM 1370 C CA . ASP A 1 175 ? -14.230 -6.696 4.121 1.00 97.88 175 ASP A CA 1
ATOM 1371 C C . ASP A 1 175 ? -15.295 -5.730 3.580 1.00 97.88 175 ASP A C 1
ATOM 1373 O O . ASP A 1 175 ? -15.186 -4.510 3.726 1.00 97.88 175 ASP A O 1
ATOM 1377 N N . GLU A 1 176 ? -16.338 -6.277 2.953 1.00 96.44 176 GLU A N 1
ATOM 1378 C CA . GLU A 1 176 ? -17.455 -5.502 2.397 1.00 96.44 176 GLU A CA 1
ATOM 1379 C C . GLU A 1 176 ? -18.140 -4.620 3.453 1.00 96.44 176 GLU A C 1
ATOM 1381 O O . GLU A 1 176 ? -18.574 -3.510 3.141 1.00 96.44 176 GLU A O 1
ATOM 1386 N N . GLN A 1 177 ? -18.189 -5.051 4.721 1.00 95.50 177 GLN A N 1
ATOM 1387 C CA . GLN A 1 177 ? -18.781 -4.250 5.797 1.00 95.50 177 GLN A CA 1
ATOM 1388 C C . GLN A 1 177 ? -17.902 -3.050 6.157 1.00 95.50 177 GLN A C 1
ATOM 1390 O O . GLN A 1 177 ? -18.420 -1.973 6.448 1.00 95.50 177 GLN A O 1
ATOM 1395 N N . ALA A 1 178 ? -16.577 -3.199 6.075 1.00 95.50 178 ALA A N 1
ATOM 1396 C CA . ALA A 1 178 ? -15.643 -2.094 6.277 1.00 95.50 178 ALA A CA 1
ATOM 1397 C C . ALA A 1 178 ? -15.777 -1.014 5.196 1.00 95.50 178 ALA A C 1
ATOM 1399 O O . ALA A 1 178 ? -15.448 0.145 5.440 1.00 95.50 178 ALA A O 1
ATOM 1400 N N . MET A 1 179 ? -16.238 -1.386 3.997 1.00 94.81 179 MET A N 1
ATOM 1401 C CA . MET A 1 179 ? -16.329 -0.491 2.844 1.00 94.81 179 MET A CA 1
ATOM 1402 C C . MET A 1 179 ? -17.612 0.349 2.795 1.00 94.81 179 MET A C 1
ATOM 1404 O O . MET A 1 179 ? -17.679 1.288 1.995 1.00 94.81 179 MET A O 1
ATOM 1408 N N . VAL A 1 180 ? -18.601 0.056 3.648 1.00 91.69 180 VAL A N 1
ATOM 1409 C CA . VAL A 1 180 ? -19.886 0.771 3.690 1.00 91.69 180 VAL A CA 1
ATOM 1410 C C . VAL A 1 180 ? -19.670 2.256 4.000 1.00 91.69 180 VAL A C 1
ATOM 1412 O O . VAL A 1 180 ? -18.944 2.632 4.924 1.00 91.69 180 VAL A O 1
ATOM 1415 N N . GLU A 1 181 ? -20.300 3.111 3.194 1.00 86.69 181 GLU A N 1
ATOM 1416 C CA . GLU A 1 181 ? -20.300 4.563 3.360 1.00 86.69 181 GLU A CA 1
ATOM 1417 C C . GLU A 1 181 ? -21.637 5.050 3.919 1.00 86.69 181 GLU A C 1
ATOM 1419 O O . GLU A 1 181 ? -22.684 4.795 3.324 1.00 86.69 181 GLU A O 1
ATOM 1424 N N . ASP A 1 182 ? -21.587 5.837 4.994 1.00 80.69 182 ASP A N 1
ATOM 1425 C CA . ASP A 1 182 ? -22.767 6.508 5.558 1.00 80.69 182 ASP A CA 1
ATOM 1426 C C . ASP A 1 182 ? -23.120 7.810 4.817 1.00 80.69 182 ASP A C 1
ATOM 1428 O O . ASP A 1 182 ? -24.223 8.340 4.947 1.00 80.69 182 ASP A O 1
ATOM 1432 N N . SER A 1 183 ? -22.188 8.345 4.023 1.00 81.50 183 SER A N 1
ATOM 1433 C CA . SER A 1 183 ? -22.371 9.569 3.239 1.00 81.50 183 SER A CA 1
ATOM 1434 C C . SER A 1 183 ? -21.648 9.477 1.896 1.00 81.50 183 SER A C 1
ATOM 1436 O O . SER A 1 183 ? -20.656 8.764 1.768 1.00 81.50 183 SER A O 1
ATOM 1438 N N . ARG A 1 184 ? -22.144 10.197 0.882 1.00 85.81 184 ARG A N 1
ATOM 1439 C CA . ARG A 1 184 ? -21.545 10.239 -0.461 1.00 85.81 184 ARG A CA 1
ATOM 1440 C C . ARG A 1 184 ? -21.249 11.669 -0.883 1.00 85.81 184 ARG A C 1
ATOM 1442 O O . ARG A 1 184 ? -22.055 12.569 -0.654 1.00 85.81 184 ARG A O 1
ATOM 1449 N N . LEU A 1 185 ? -20.114 11.863 -1.550 1.00 87.94 185 LEU A N 1
ATOM 1450 C CA . LEU A 1 185 ? -19.763 13.135 -2.175 1.00 87.94 185 LEU A CA 1
ATOM 1451 C C . LEU A 1 185 ? -20.662 13.376 -3.398 1.00 87.94 185 LEU A C 1
ATOM 1453 O O . LEU A 1 185 ? -20.651 12.585 -4.340 1.00 87.94 185 LEU A O 1
ATOM 1457 N N . VAL A 1 186 ? -21.408 14.482 -3.402 1.00 92.44 186 VAL A N 1
ATOM 1458 C CA . VAL A 1 186 ? -22.230 14.912 -4.543 1.00 92.44 186 VAL A CA 1
ATOM 1459 C C . VAL A 1 186 ? -21.604 16.157 -5.164 1.00 92.44 186 VAL A C 1
ATOM 1461 O O . VAL A 1 186 ? -21.463 17.182 -4.501 1.00 92.44 186 VAL A O 1
ATOM 1464 N N . VAL A 1 187 ? -21.227 16.071 -6.441 1.00 93.19 187 VAL A N 1
ATOM 1465 C CA . VAL A 1 187 ? -20.714 17.211 -7.213 1.00 93.19 187 VAL A CA 1
ATOM 1466 C C . VAL A 1 187 ? -21.891 17.904 -7.898 1.00 93.19 187 VAL A C 1
ATOM 1468 O O . VAL A 1 187 ? -22.566 17.292 -8.722 1.00 93.19 187 VAL A O 1
ATOM 1471 N N . VAL A 1 188 ? -22.137 19.174 -7.567 1.00 93.06 188 VAL A N 1
ATOM 1472 C CA . VAL A 1 188 ? -23.184 19.998 -8.195 1.00 93.06 188 VAL A CA 1
ATOM 1473 C C . VAL A 1 188 ? -22.540 20.906 -9.240 1.00 93.06 188 VAL A C 1
ATOM 1475 O O . VAL A 1 188 ? -21.613 21.651 -8.927 1.00 93.06 188 VAL A O 1
ATOM 1478 N N . GLN A 1 189 ? -23.020 20.829 -10.479 1.00 90.75 189 GLN A N 1
ATOM 1479 C CA . GLN A 1 189 ? -22.570 21.655 -11.604 1.00 90.75 189 GLN A CA 1
ATOM 1480 C C . GLN A 1 189 ? -23.683 22.641 -11.999 1.00 90.75 189 GLN A C 1
ATOM 1482 O O . GLN A 1 189 ? -24.861 22.314 -11.840 1.00 90.75 189 GLN A O 1
ATOM 1487 N N . VAL A 1 190 ? -23.306 23.831 -12.482 1.00 84.81 190 VAL A N 1
ATOM 1488 C CA . VAL A 1 190 ? -24.206 24.876 -13.016 1.00 84.81 190 VAL A CA 1
ATOM 1489 C C . VAL A 1 190 ? -23.950 25.037 -14.504 1.00 84.81 190 VAL A C 1
ATOM 1491 O O . VAL A 1 190 ? -22.753 25.087 -14.869 1.00 84.81 190 VAL A O 1
#

Foldseek 3Di:
DDDDDPVVVPDDDCVVVCVVQNPLLVLLLVLAQDQPPDDGDDDVVSSVVSSVLLVLLLVLLVVLLVVPDADAADPVPDDPVLLVLLLLLLVLLVVLCCCVPPVSNSNVNVVSLSVNSVVLVPFDRPDSNSSNSSLVSSCLSLLSSCVRRVPSSQVSCVSSVHPDGSVPDDHDHRDPVSNDDPDDDDDDDD

Secondary structure (DSSP, 8-state):
-----GGGT----HHHHHHHH-HHHHHHHHHHHS-TTSPPPP-HHHHHHHHHHHHHHHHHHHHHHTT---PPP-GGG--HHHHHHHHHHHHHHHHHHHHHHTS--HHHHHHHHHHHHHHHTTS--SSHHHHHHHHHHHHHHHHHHTTT-HHHHHHHHHHTT-SS-GGGSPPP---TTTT--S--------

Sequence (190 aa):
MSKMSKSKNNGIDPQVMVERYGADTVRLFMMFASPADMTLEWQESGVEGANRFLKRVWKLVYEHTNRGAVPALDIAALSEDQKALRRDVHKTIAKVTDDIGRRQTFNTAIAAIMELMNKLAKAPQDGEQDRALLNEALLAVVRMLYPFTPHVCFDMWQSLGGEGDVDNAPWPQADEQAMVEDSRLVVVQV

pLDDT: mean 95.82, std 4.24, range [65.25, 98.94]

Organism: NCBI:txid158822

InterPro domains:
  IPR002300 Aminoacyl-tRNA synthetase, class Ia [PF00133] (3-36)
  IPR002302 Leucine-tRNA ligase [PTHR43740] (2-190)
  IPR009080 Aminoacyl-tRNA synthetase, class Ia, anticodon-binding [SSF47323] (53-181)
  IPR013155 Methionyl/Valyl/Leucyl/Isoleucyl-tRNA synthetase, anticodon-binding [PF08264] (83-179)

Radius of gyration: 18.59 Å; chains: 1; bounding box: 49×43×53 Å